Protein AF-A0AAD9URY8-F1 (afdb_monomer_lite)

Organism: Acropora cervicornis (NCBI:txid6130)

Sequence (249 aa):
MASNGTRERLLRINGRIKWNEAANSDILECKRQAQLLVNSENPPCFDNGRLKGYMRIMKGLWEQKGYGYLNLSEQNLRDQAAKLEKTLGNAGQKISESVGTRDRGKNEEAVECFQYANAGDQDLHMEESIPVPDEQPNTLSSEARELLETSAQIYTQISPCEGDFRNRTIDTRTKGKPINGDLENINKVIMELMKQCRVSSTDNPFSYLWIANCVLYAVVTAFLLHKGWKKNKGQIIRQFTREKDQSGK

Secondary structure (DSSP, 8-state):
-------PPPPEETTEE---HHHHHHHHHHHHHHHHHHTSSSPPBPTTSPBPPHHHHHHHHHIIIIIGGG---HHHHHHHHHHHHHHHHTTHHHHTTS-------------------------------PPPP-----PPPHHHHHHHHHHHHHHHHHSSSTT--TT--S----SSPPPHHHHHHHHHHHHHHHHHTT--TTT-HHHHHHHHHHHHHHHHHHHHHHTTSS--HHHHHHHHHHTTSSS--

pLDDT: mean 74.59, std 23.15, range [28.05, 97.25]

Structure (mmCIF, N/CA/C/O backbone):
data_AF-A0AAD9URY8-F1
#
_entry.id   AF-A0AAD9URY8-F1
#
loop_
_atom_site.group_PDB
_atom_site.id
_atom_site.type_symbol
_atom_site.label_atom_id
_atom_site.label_alt_id
_atom_site.label_comp_id
_atom_site.label_asym_id
_atom_site.label_entity_id
_atom_site.label_seq_id
_atom_site.pdbx_PDB_ins_code
_atom_site.Cartn_x
_atom_site.Cartn_y
_atom_site.Cartn_z
_atom_site.occupancy
_atom_site.B_iso_or_equiv
_atom_site.auth_seq_id
_atom_site.auth_comp_id
_atom_site.auth_asym_id
_atom_site.auth_atom_id
_atom_site.pdbx_PDB_model_num
ATOM 1 N N . MET A 1 1 ? -39.366 22.131 -23.100 1.00 34.44 1 MET A N 1
ATOM 2 C CA . MET A 1 1 ? -39.087 20.737 -23.506 1.00 34.44 1 MET A CA 1
ATOM 3 C C . MET A 1 1 ? -37.583 20.607 -23.680 1.00 34.44 1 MET A C 1
ATOM 5 O O . MET A 1 1 ? -37.052 21.127 -24.650 1.00 34.44 1 MET A O 1
ATOM 9 N N . ALA A 1 2 ? -36.888 20.061 -22.681 1.00 33.25 2 ALA A N 1
ATOM 10 C CA . ALA A 1 2 ? -35.436 19.913 -22.725 1.00 33.25 2 ALA A CA 1
ATOM 11 C C . ALA A 1 2 ? -35.082 18.614 -23.458 1.00 33.25 2 ALA A C 1
ATOM 13 O O . ALA A 1 2 ? -35.617 17.553 -23.145 1.00 33.25 2 ALA A O 1
ATOM 14 N N . SER A 1 3 ? -34.219 18.744 -24.461 1.00 34.56 3 SER A N 1
ATOM 15 C CA . SER A 1 3 ? -33.675 17.662 -25.274 1.00 34.56 3 SER A CA 1
ATOM 16 C C . SER A 1 3 ? -32.977 16.627 -24.385 1.00 34.56 3 SER A C 1
ATOM 18 O O . SER A 1 3 ? -31.898 16.885 -23.852 1.00 34.56 3 SER A O 1
ATOM 20 N N . ASN A 1 4 ? -33.592 15.454 -24.212 1.00 38.69 4 ASN A N 1
ATOM 21 C CA . ASN A 1 4 ? -32.915 14.278 -23.673 1.00 38.69 4 ASN A CA 1
ATOM 22 C C . ASN A 1 4 ? -31.992 13.740 -24.766 1.00 38.69 4 ASN A C 1
ATOM 24 O O . ASN A 1 4 ? -32.337 12.806 -25.488 1.00 38.69 4 ASN A O 1
ATOM 28 N N . GLY A 1 5 ? -30.828 14.378 -24.903 1.00 41.91 5 GLY A N 1
ATOM 29 C CA . GLY A 1 5 ? -29.729 13.851 -25.694 1.00 41.91 5 GLY A CA 1
ATOM 30 C C . GLY A 1 5 ? -29.436 12.434 -25.221 1.00 41.91 5 GLY A C 1
ATOM 31 O O . GLY A 1 5 ? -29.178 12.210 -24.037 1.00 41.91 5 GLY A O 1
ATOM 32 N N . THR A 1 6 ? -29.551 11.479 -26.137 1.00 48.06 6 THR A N 1
ATOM 33 C CA . THR A 1 6 ? -29.273 10.062 -25.932 1.00 48.06 6 THR A CA 1
ATOM 34 C C . THR A 1 6 ? -27.888 9.915 -25.308 1.00 48.06 6 THR A C 1
ATOM 36 O O . THR A 1 6 ? -26.878 9.985 -26.001 1.00 48.06 6 THR A O 1
ATOM 39 N N . ARG A 1 7 ? -27.819 9.771 -23.979 1.00 59.09 7 ARG A N 1
ATOM 40 C CA . ARG A 1 7 ? -26.554 9.515 -23.287 1.00 59.09 7 ARG A CA 1
ATOM 41 C C . ARG A 1 7 ? -26.058 8.163 -23.768 1.00 59.09 7 ARG A C 1
ATOM 43 O O . ARG A 1 7 ? -26.685 7.141 -23.489 1.00 59.09 7 ARG A O 1
ATOM 50 N N . GLU A 1 8 ? -24.970 8.170 -24.530 1.00 65.75 8 GLU A N 1
ATOM 51 C CA . GLU A 1 8 ? -24.371 6.945 -25.039 1.00 65.75 8 GLU A CA 1
ATOM 52 C C . GLU A 1 8 ? -24.090 5.990 -23.882 1.00 65.75 8 GLU A C 1
ATOM 54 O O . GLU A 1 8 ? -23.438 6.335 -22.889 1.00 65.75 8 GLU A O 1
ATOM 59 N N . ARG A 1 9 ? -24.620 4.773 -24.005 1.00 78.12 9 ARG A N 1
ATOM 60 C CA . ARG A 1 9 ? -24.429 3.735 -23.004 1.00 78.12 9 ARG A CA 1
ATOM 61 C C . ARG A 1 9 ? -22.944 3.385 -22.945 1.00 78.12 9 ARG A C 1
ATOM 63 O O . ARG A 1 9 ? -22.346 3.014 -23.951 1.00 78.12 9 ARG A O 1
ATOM 70 N N . LEU A 1 10 ? -22.358 3.460 -21.754 1.00 84.12 10 LEU A N 1
ATOM 71 C CA . LEU A 1 10 ? -20.986 3.038 -21.527 1.00 84.12 10 LEU A CA 1
ATOM 72 C C . LEU A 1 10 ? -20.845 1.546 -21.823 1.00 84.12 10 LEU A C 1
ATOM 74 O O . LEU A 1 10 ? -21.610 0.711 -21.329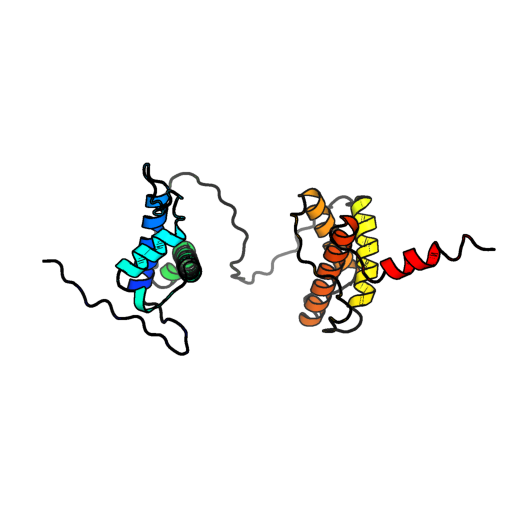 1.00 84.12 10 LEU A O 1
ATOM 78 N N . LEU A 1 11 ? -19.829 1.218 -22.613 1.00 81.06 11 LEU A N 1
ATOM 79 C CA . LEU A 1 11 ? -19.520 -0.149 -23.002 1.00 81.06 11 LEU A CA 1
ATOM 80 C C . LEU A 1 11 ? -18.479 -0.754 -22.059 1.00 81.06 11 LEU A C 1
ATOM 82 O O . LEU A 1 11 ? -17.537 -0.087 -21.616 1.00 81.06 11 LEU A O 1
ATOM 86 N N . ARG A 1 12 ? -18.634 -2.052 -21.785 1.00 81.94 12 ARG A N 1
ATOM 87 C CA . ARG A 1 12 ? -17.590 -2.874 -21.168 1.00 81.94 12 ARG A CA 1
ATOM 88 C C . ARG A 1 12 ? -16.812 -3.586 -22.270 1.00 81.94 12 ARG A C 1
ATOM 90 O O . ARG A 1 12 ? -17.388 -4.381 -23.001 1.00 81.94 12 ARG A O 1
ATOM 97 N N . ILE A 1 13 ? -15.513 -3.321 -22.366 1.00 79.56 13 ILE A N 1
ATOM 98 C CA . ILE A 1 13 ? -14.593 -3.981 -23.300 1.00 79.56 13 ILE A CA 1
ATOM 99 C C . ILE A 1 13 ? -13.588 -4.766 -22.460 1.00 79.56 13 ILE A C 1
ATOM 101 O O . ILE A 1 13 ? -12.929 -4.193 -21.591 1.00 79.56 13 ILE A O 1
ATOM 105 N N . ASN A 1 14 ? -13.496 -6.082 -22.674 1.00 79.62 14 ASN A N 1
ATOM 106 C CA . ASN A 1 14 ? -12.620 -6.981 -21.907 1.00 79.62 14 ASN A CA 1
ATOM 107 C C . ASN A 1 14 ? -12.780 -6.817 -20.379 1.00 79.62 14 ASN A C 1
ATOM 109 O O . ASN A 1 14 ? -11.807 -6.729 -19.633 1.00 79.62 14 ASN A O 1
ATOM 113 N N . GLY A 1 15 ? -14.027 -6.680 -19.913 1.00 79.25 15 GLY A N 1
ATOM 114 C CA . GLY A 1 15 ? -14.360 -6.486 -18.497 1.00 79.25 15 GLY A CA 1
ATOM 115 C C . GLY A 1 15 ? -14.132 -5.069 -17.947 1.00 79.25 15 GLY A C 1
ATOM 116 O O . GLY A 1 15 ? -14.619 -4.765 -16.856 1.00 79.25 15 GLY A O 1
ATOM 117 N N . ARG A 1 16 ? -13.475 -4.172 -18.695 1.00 83.12 16 ARG A N 1
ATOM 118 C CA . ARG A 1 16 ? -13.206 -2.781 -18.293 1.00 83.12 16 ARG A CA 1
ATOM 119 C C . ARG A 1 16 ? -14.234 -1.819 -18.879 1.00 83.12 16 ARG A C 1
ATOM 121 O O . ARG A 1 16 ? -14.643 -1.962 -20.026 1.00 83.12 16 ARG A O 1
ATOM 128 N N . ILE A 1 17 ? -14.641 -0.822 -18.098 1.00 87.25 17 ILE A N 1
ATOM 129 C CA . ILE A 1 17 ? -15.548 0.235 -18.565 1.00 87.25 17 ILE A CA 1
ATOM 130 C C . ILE A 1 17 ? -14.748 1.232 -19.401 1.00 87.25 17 ILE A C 1
ATOM 132 O O . ILE A 1 17 ? -13.752 1.783 -18.927 1.00 87.25 17 ILE A O 1
ATOM 136 N N . LYS A 1 18 ? -15.198 1.479 -20.632 1.00 87.94 18 LYS A N 1
ATOM 137 C CA . LYS A 1 18 ? -14.689 2.576 -21.454 1.00 87.94 18 LYS A CA 1
ATOM 138 C C . LYS A 1 18 ? -15.401 3.860 -21.038 1.00 87.94 18 LYS A C 1
ATOM 140 O O . LYS A 1 18 ? -16.512 4.117 -21.485 1.00 87.94 18 LYS A O 1
ATOM 145 N N . TRP A 1 19 ? -14.774 4.628 -20.154 1.00 88.19 19 TRP A N 1
ATOM 146 C CA . TRP A 1 19 ? -15.299 5.909 -19.683 1.00 88.19 19 TRP A CA 1
ATOM 147 C C . TRP A 1 19 ? -15.300 6.952 -20.806 1.00 88.19 19 TRP A C 1
ATOM 149 O O . TRP A 1 19 ? -14.282 7.126 -21.474 1.00 88.19 19 TRP A O 1
ATOM 159 N N . ASN A 1 20 ? -16.421 7.647 -20.992 1.00 87.75 20 ASN A N 1
ATOM 160 C CA . ASN A 1 20 ? -16.533 8.794 -21.895 1.00 87.75 20 ASN A CA 1
ATOM 161 C C . ASN A 1 20 ? -16.590 10.109 -21.099 1.00 87.75 20 ASN A C 1
ATOM 163 O O . ASN A 1 20 ? -16.719 10.109 -19.872 1.00 87.75 20 ASN A O 1
ATOM 167 N N . GLU A 1 21 ? -16.471 11.238 -21.793 1.00 85.31 21 GLU A N 1
ATOM 168 C CA . GLU A 1 21 ? -16.430 12.561 -21.159 1.00 85.31 21 GLU A CA 1
ATOM 169 C C . GLU A 1 21 ? -17.719 12.895 -20.402 1.00 85.31 21 GLU A C 1
ATOM 171 O O . GLU A 1 21 ? -17.652 13.398 -19.283 1.00 85.31 21 GLU A O 1
ATOM 176 N N . ALA A 1 22 ? -18.881 12.533 -20.954 1.00 87.12 22 ALA A N 1
ATOM 177 C CA . ALA A 1 22 ? -20.175 12.749 -20.309 1.00 87.12 22 ALA A CA 1
ATOM 178 C C . ALA A 1 22 ? -20.281 12.005 -18.966 1.00 87.12 22 ALA A C 1
ATOM 180 O O . ALA A 1 22 ? -20.634 12.599 -17.950 1.00 87.12 22 ALA A O 1
ATOM 181 N N . ALA A 1 23 ? -19.894 10.729 -18.932 1.00 89.44 23 ALA A N 1
ATOM 182 C CA . ALA A 1 23 ? -19.860 9.926 -17.715 1.00 89.44 23 ALA A CA 1
ATOM 183 C C . ALA A 1 23 ? -18.819 10.429 -16.705 1.00 89.44 23 ALA A C 1
ATOM 185 O O . ALA A 1 23 ? -19.068 10.405 -15.500 1.00 89.44 23 ALA A O 1
ATOM 186 N N . ASN A 1 24 ? -17.664 10.902 -17.183 1.00 91.50 24 ASN A N 1
ATOM 187 C CA . ASN A 1 24 ? -16.631 11.504 -16.339 1.00 91.50 24 ASN A CA 1
ATOM 188 C C . ASN A 1 24 ? -17.083 12.846 -15.731 1.00 91.50 24 ASN A C 1
ATOM 190 O O . ASN A 1 24 ? -16.761 13.147 -14.587 1.00 91.50 24 ASN A O 1
ATOM 194 N N . SER A 1 25 ? -17.854 13.649 -16.461 1.00 90.75 25 SER A N 1
ATOM 195 C CA . SER A 1 25 ? -18.467 14.864 -15.918 1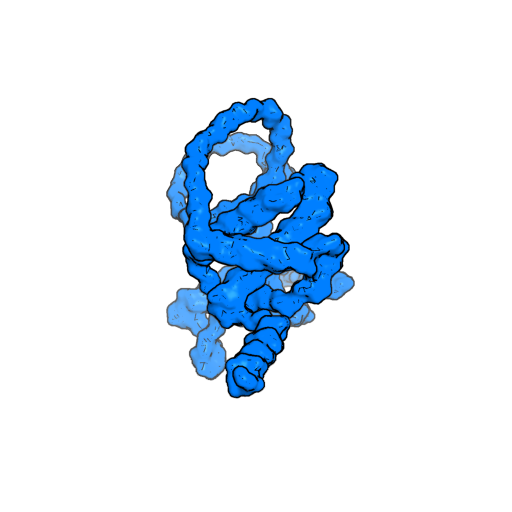.00 90.75 25 SER A CA 1
ATOM 196 C C . SER A 1 25 ? -19.558 14.519 -14.899 1.00 90.75 25 SER A C 1
ATOM 198 O O . SER A 1 25 ? -19.567 15.040 -13.783 1.00 90.75 25 SER A O 1
ATOM 200 N N . ASP A 1 26 ? -20.426 13.562 -15.235 1.00 92.56 26 ASP A N 1
ATOM 201 C CA . ASP A 1 26 ? -21.513 13.122 -14.364 1.00 92.56 26 ASP A CA 1
ATOM 202 C C . ASP A 1 26 ? -21.007 12.558 -13.028 1.00 92.56 26 ASP A C 1
ATOM 204 O O . ASP A 1 26 ? -21.608 12.839 -11.992 1.00 92.56 26 ASP A O 1
ATOM 208 N N . ILE A 1 27 ? -19.910 11.790 -13.022 1.00 93.56 27 ILE A N 1
ATOM 209 C CA . ILE A 1 27 ? -19.363 11.215 -11.785 1.00 93.56 27 ILE A CA 1
ATOM 210 C C . ILE A 1 27 ? -18.769 12.290 -10.862 1.00 93.56 27 ILE A C 1
ATOM 212 O O . ILE A 1 27 ? -18.936 12.203 -9.644 1.00 93.56 27 ILE A O 1
ATOM 216 N N . LEU A 1 28 ? -18.130 13.324 -11.421 1.00 93.06 28 LEU A N 1
ATOM 217 C CA . LEU A 1 28 ? -17.631 14.468 -10.654 1.00 93.06 28 LEU A CA 1
ATOM 218 C C . LEU A 1 28 ? -18.789 15.262 -10.041 1.00 93.06 28 LEU A C 1
ATOM 220 O O . LEU A 1 28 ? -18.761 15.580 -8.851 1.00 93.06 28 LEU A O 1
ATOM 224 N N . GLU A 1 29 ? -19.849 15.497 -10.815 1.00 92.50 29 GLU A N 1
ATOM 225 C CA . GLU A 1 29 ? -21.047 16.176 -10.322 1.00 92.50 29 GLU A CA 1
ATOM 226 C C . GLU A 1 29 ? -21.745 15.369 -9.217 1.00 92.50 29 GLU A C 1
ATOM 228 O O . GLU A 1 29 ? -22.110 15.926 -8.181 1.00 92.50 29 GLU A O 1
ATOM 233 N N . CYS A 1 30 ? -21.858 14.044 -9.370 1.00 93.06 30 CYS A N 1
ATOM 234 C CA . CYS A 1 30 ? -22.383 13.169 -8.318 1.00 93.06 30 CYS A CA 1
ATOM 235 C C . CYS A 1 30 ? -21.571 13.270 -7.024 1.00 93.06 30 CYS A C 1
ATOM 237 O O . CYS A 1 30 ? -22.153 13.268 -5.939 1.00 93.06 30 CYS A O 1
ATOM 239 N N . LYS A 1 31 ? -20.238 13.355 -7.113 1.00 93.12 31 LYS A N 1
ATOM 240 C CA . LYS A 1 31 ? -19.379 13.496 -5.933 1.00 93.12 31 LYS A CA 1
ATOM 241 C C . LYS A 1 31 ? -19.599 14.840 -5.241 1.00 93.12 31 LYS A C 1
ATOM 243 O O . LYS A 1 31 ? -19.800 14.861 -4.027 1.00 93.12 31 LYS A O 1
ATOM 248 N N . ARG A 1 32 ? -19.614 15.933 -6.008 1.00 92.19 32 ARG A N 1
ATOM 249 C CA . ARG A 1 32 ? -19.850 17.292 -5.501 1.00 92.19 32 ARG A CA 1
ATOM 250 C C . ARG A 1 32 ? -21.203 17.394 -4.796 1.00 92.19 32 ARG A C 1
ATOM 252 O O . ARG A 1 32 ? -21.274 17.836 -3.653 1.00 92.19 32 ARG A O 1
ATOM 259 N N . GLN A 1 33 ? -22.268 16.923 -5.444 1.00 90.12 33 GLN A N 1
ATOM 260 C CA . GLN A 1 33 ? -23.614 16.902 -4.866 1.00 90.12 33 GLN A CA 1
ATOM 261 C C . GLN A 1 33 ? -23.685 16.035 -3.606 1.00 90.12 33 GLN A C 1
ATOM 263 O O . GLN A 1 33 ? -24.273 16.447 -2.610 1.00 90.12 33 GLN A O 1
ATOM 268 N N . ALA A 1 34 ? -23.053 14.859 -3.606 1.00 92.06 34 ALA A N 1
ATOM 269 C CA . ALA A 1 34 ? -23.036 13.995 -2.433 1.00 92.06 34 ALA A CA 1
ATOM 270 C C . ALA A 1 34 ? -22.327 14.636 -1.233 1.00 92.06 34 ALA A C 1
ATOM 272 O O . ALA A 1 34 ? -22.803 14.506 -0.109 1.00 92.06 34 ALA A O 1
ATOM 273 N N . GLN A 1 35 ? -21.214 15.337 -1.457 1.00 89.94 35 GLN A N 1
ATOM 274 C CA . GLN A 1 35 ? -20.509 16.068 -0.401 1.00 89.94 35 GLN A CA 1
ATOM 275 C C . GLN A 1 35 ? -21.350 17.226 0.148 1.00 89.94 35 GLN A C 1
ATOM 277 O O . GLN A 1 35 ? -21.438 17.382 1.362 1.00 89.94 35 GLN A O 1
ATOM 282 N N . LEU A 1 36 ? -22.026 17.982 -0.723 1.00 89.12 36 LEU A N 1
ATOM 283 C CA . LEU A 1 36 ? -22.950 19.037 -0.297 1.00 89.12 36 LEU A CA 1
ATOM 284 C C . LEU A 1 36 ? -24.107 18.488 0.543 1.00 89.12 36 LEU A C 1
ATOM 286 O O . LEU A 1 36 ? -24.439 19.065 1.571 1.00 89.12 36 LEU A O 1
ATOM 290 N N . LEU A 1 37 ? -24.687 17.355 0.143 1.00 87.31 37 LEU A N 1
ATOM 291 C CA . LEU A 1 37 ? -25.786 16.727 0.878 1.00 87.31 37 LEU A CA 1
ATOM 292 C C . LEU A 1 37 ? -25.352 16.229 2.261 1.00 87.31 37 LEU A C 1
ATOM 294 O O . LEU A 1 37 ? -26.094 16.398 3.223 1.00 87.31 37 LEU A O 1
ATOM 298 N N . VAL A 1 38 ? -24.153 15.654 2.383 1.00 87.38 38 VAL A N 1
ATOM 299 C CA . VAL A 1 38 ? -23.612 15.228 3.688 1.00 87.38 38 VAL A CA 1
ATOM 300 C C . VAL A 1 38 ? -23.355 16.412 4.618 1.00 87.38 38 VAL A C 1
ATOM 302 O O . VAL A 1 38 ? -23.560 16.279 5.819 1.00 87.38 38 VAL A O 1
ATOM 305 N N . ASN A 1 39 ? -22.939 17.554 4.071 1.00 85.06 39 ASN A N 1
ATOM 306 C CA . ASN A 1 39 ? -22.625 18.761 4.838 1.00 85.06 39 ASN A CA 1
ATOM 307 C C . ASN A 1 39 ? -23.834 19.695 5.038 1.00 85.06 39 ASN A C 1
ATOM 309 O O . ASN A 1 39 ? -23.672 20.792 5.564 1.00 85.06 39 ASN A O 1
ATOM 313 N N . SER A 1 40 ? -25.025 19.301 4.580 1.00 85.25 40 SER A N 1
ATOM 314 C CA . SER A 1 40 ? -26.242 20.104 4.725 1.00 85.25 40 SER A CA 1
ATOM 315 C C . SER A 1 40 ? -26.813 20.028 6.144 1.00 85.25 40 SER A C 1
ATOM 317 O O . SER A 1 40 ? -26.519 19.096 6.888 1.00 85.25 40 SER A O 1
ATOM 319 N N . GLU A 1 41 ? -27.674 20.982 6.508 1.00 77.19 41 GLU A N 1
ATOM 320 C CA . GLU A 1 41 ? -28.355 21.000 7.815 1.00 77.19 41 GLU A CA 1
ATOM 321 C C . GLU A 1 41 ? -29.211 19.746 8.064 1.00 77.19 41 GLU A C 1
ATOM 323 O O . GLU A 1 41 ? -29.408 19.353 9.210 1.00 77.19 41 GLU A O 1
ATOM 328 N N . ASN A 1 42 ? -29.669 19.081 6.994 1.00 80.81 42 ASN A N 1
ATOM 329 C CA . ASN A 1 42 ? -30.455 17.848 7.054 1.00 80.81 42 ASN A CA 1
ATOM 330 C C . ASN A 1 42 ? -29.811 16.743 6.196 1.00 80.81 42 ASN A C 1
ATOM 332 O O . ASN A 1 42 ? -30.280 16.470 5.084 1.00 80.81 42 ASN A O 1
ATOM 336 N N . PRO A 1 43 ? -28.738 16.090 6.679 1.00 82.81 43 PRO A N 1
ATOM 337 C CA . PRO A 1 43 ? -28.039 15.091 5.890 1.00 82.81 43 PRO A CA 1
ATOM 338 C C . PRO A 1 43 ? -28.914 13.861 5.612 1.00 82.81 43 PRO A C 1
ATOM 340 O O . PRO A 1 43 ? -29.683 13.432 6.478 1.00 82.81 43 PRO A O 1
ATOM 343 N N . PRO A 1 44 ? -28.767 13.215 4.441 1.00 84.75 44 PRO A N 1
ATOM 344 C CA . PRO A 1 44 ? -29.528 12.014 4.137 1.00 84.75 44 PRO A CA 1
ATOM 345 C C . PRO A 1 44 ? -29.252 10.890 5.142 1.00 84.75 44 PRO A C 1
ATOM 347 O O . PRO A 1 44 ? -28.114 10.447 5.295 1.00 84.75 44 PRO A O 1
ATOM 350 N N . CYS A 1 45 ? -30.306 10.361 5.758 1.00 86.00 45 CYS A N 1
ATOM 351 C CA . CYS A 1 45 ? -30.242 9.186 6.624 1.00 86.00 45 CYS A CA 1
ATOM 352 C C . CYS A 1 45 ? -30.753 7.926 5.911 1.00 86.00 45 CYS A C 1
ATOM 354 O O . CYS A 1 45 ? -31.439 7.968 4.884 1.00 86.00 45 CYS A O 1
ATOM 356 N N . PHE A 1 46 ? -30.353 6.773 6.429 1.00 79.62 46 PHE A N 1
ATOM 357 C CA . PHE A 1 46 ? -31.019 5.495 6.213 1.00 79.62 46 PHE A CA 1
ATOM 358 C C . PHE A 1 46 ? -32.353 5.459 6.958 1.00 79.62 46 PHE A C 1
ATOM 360 O O . PHE A 1 46 ? -32.572 6.241 7.880 1.00 79.62 46 PHE A O 1
ATOM 367 N N . ASP A 1 47 ? -33.199 4.492 6.614 1.00 77.31 47 ASP A N 1
ATOM 368 C CA . ASP A 1 47 ? -34.519 4.308 7.236 1.00 77.31 47 ASP A CA 1
ATOM 369 C C . ASP A 1 47 ? -34.422 4.020 8.746 1.00 77.31 47 ASP A C 1
ATOM 371 O O . ASP A 1 47 ? -35.354 4.267 9.500 1.00 77.31 47 ASP A O 1
ATOM 375 N N . ASN A 1 48 ? -33.258 3.552 9.208 1.00 79.56 48 ASN A N 1
ATOM 376 C CA . ASN A 1 48 ? -32.937 3.350 10.621 1.00 79.56 48 ASN A CA 1
ATOM 377 C C . ASN A 1 48 ? -32.370 4.603 11.324 1.00 79.56 48 ASN A C 1
ATOM 379 O O . ASN A 1 48 ? -31.812 4.489 12.412 1.00 79.56 48 ASN A O 1
ATOM 383 N N . GLY A 1 49 ? -32.426 5.777 10.687 1.00 77.94 49 GLY A N 1
ATOM 384 C CA . GLY A 1 49 ? -31.929 7.045 11.229 1.00 77.94 49 GLY A CA 1
ATOM 385 C C . GLY A 1 49 ? -30.409 7.241 11.160 1.00 77.94 49 GLY A C 1
ATOM 386 O O . GLY A 1 49 ? -29.921 8.319 11.487 1.00 77.94 49 GLY A O 1
ATOM 387 N N . ARG A 1 50 ? -29.628 6.247 10.709 1.00 86.00 50 ARG A N 1
ATOM 388 C CA . ARG A 1 50 ? -28.168 6.386 10.562 1.00 86.00 50 ARG A CA 1
ATOM 389 C C . ARG A 1 50 ? -27.819 7.283 9.370 1.00 86.00 50 ARG A C 1
ATOM 391 O O . ARG A 1 50 ? -28.318 7.058 8.272 1.00 86.00 50 ARG A O 1
ATOM 398 N N . LEU A 1 51 ? -26.885 8.217 9.547 1.00 85.50 51 LEU A N 1
ATOM 399 C CA . LEU A 1 51 ? -26.390 9.086 8.470 1.00 85.50 51 LEU A CA 1
ATOM 400 C C . LEU A 1 51 ? -25.780 8.279 7.309 1.00 85.50 51 LEU A C 1
ATOM 402 O O . LEU A 1 51 ? -24.997 7.342 7.516 1.00 85.50 51 LEU A O 1
ATOM 406 N N . LYS A 1 52 ? -26.114 8.659 6.072 1.00 88.25 52 LYS A N 1
ATOM 407 C CA . LYS A 1 52 ? -25.504 8.118 4.854 1.00 88.25 52 LYS A CA 1
ATOM 408 C C . LYS A 1 52 ? -24.181 8.832 4.599 1.00 88.25 52 LYS A C 1
ATOM 410 O O . LYS A 1 52 ? -24.120 10.052 4.524 1.00 88.25 52 LYS A O 1
ATOM 415 N N . GLY A 1 53 ? -23.115 8.059 4.406 1.00 88.81 53 GLY A N 1
ATOM 416 C CA . GLY A 1 53 ? -21.848 8.610 3.930 1.00 88.81 53 GLY A CA 1
ATOM 417 C C . GLY A 1 53 ? -21.949 9.090 2.479 1.00 88.81 53 GLY A C 1
ATOM 418 O O . GLY A 1 53 ? -22.759 8.575 1.701 1.00 88.81 53 GLY A O 1
ATOM 419 N N . TYR A 1 54 ? -21.072 10.020 2.088 1.00 91.62 54 TYR A N 1
ATOM 420 C CA . TYR A 1 54 ? -21.095 10.616 0.746 1.00 91.62 54 TYR A CA 1
ATOM 421 C C . TYR A 1 54 ? -20.983 9.562 -0.367 1.00 91.62 54 TYR A C 1
ATOM 423 O O . TYR A 1 54 ? -21.623 9.705 -1.398 1.00 91.62 54 TYR A O 1
ATOM 431 N N . MET A 1 55 ? -20.236 8.469 -0.160 1.00 92.19 55 MET A N 1
ATOM 432 C CA . MET A 1 55 ? -20.080 7.402 -1.162 1.00 92.19 55 MET A CA 1
ATOM 433 C C . MET A 1 55 ? -21.410 6.708 -1.494 1.00 92.19 55 MET A C 1
ATOM 435 O O . MET A 1 55 ? -21.697 6.432 -2.658 1.00 92.19 55 MET A O 1
ATOM 439 N N . ARG A 1 56 ? -22.258 6.492 -0.481 1.00 92.50 56 ARG A N 1
ATOM 440 C CA . ARG A 1 56 ? -23.587 5.888 -0.643 1.00 92.50 56 ARG A CA 1
ATOM 441 C C . ARG A 1 56 ? -24.530 6.833 -1.389 1.00 92.50 56 ARG A C 1
ATOM 443 O O . ARG A 1 56 ? -25.274 6.399 -2.263 1.00 92.50 56 ARG A O 1
ATOM 450 N N . ILE A 1 57 ? -24.475 8.126 -1.066 1.00 90.75 57 ILE A N 1
ATOM 451 C CA . ILE A 1 57 ? -25.267 9.167 -1.739 1.00 90.75 57 ILE A CA 1
ATOM 452 C C . ILE A 1 57 ? -24.807 9.326 -3.195 1.00 90.75 57 ILE A C 1
ATOM 454 O O . ILE A 1 57 ? -25.628 9.310 -4.106 1.00 90.75 57 ILE A O 1
ATOM 458 N N . MET A 1 58 ? -23.494 9.381 -3.425 1.00 94.25 58 MET A N 1
ATOM 459 C CA . MET A 1 58 ? -22.873 9.470 -4.746 1.00 94.25 58 MET A CA 1
ATOM 460 C C . MET A 1 58 ? -23.276 8.296 -5.642 1.00 94.25 58 MET A C 1
ATOM 462 O O . MET A 1 58 ? -23.605 8.508 -6.807 1.00 94.25 58 MET A O 1
ATOM 466 N N . LYS A 1 59 ? -23.308 7.069 -5.103 1.00 93.88 59 LYS A N 1
ATOM 467 C CA . LYS A 1 59 ? -23.803 5.893 -5.828 1.00 93.88 59 LYS A CA 1
ATOM 468 C C . LYS A 1 59 ? -25.282 6.024 -6.203 1.00 93.88 59 LYS A C 1
ATOM 470 O O . LYS A 1 59 ? -25.631 5.751 -7.345 1.00 93.88 59 LYS A O 1
ATOM 475 N N . GLY A 1 60 ? -26.130 6.490 -5.286 1.00 92.19 60 GLY A N 1
ATOM 476 C CA . GLY A 1 60 ? -27.545 6.734 -5.583 1.00 92.19 60 GLY A CA 1
ATOM 477 C C . GLY A 1 60 ? -27.741 7.756 -6.709 1.00 92.19 60 GLY A C 1
ATOM 478 O O . GLY A 1 60 ? -28.491 7.501 -7.645 1.00 92.19 60 GLY A O 1
ATOM 479 N N . LEU A 1 61 ? -27.007 8.873 -6.673 1.00 94.00 61 LEU A N 1
ATOM 480 C CA . LEU A 1 61 ? -27.037 9.893 -7.731 1.00 94.00 61 LEU A CA 1
ATOM 481 C C . LEU A 1 61 ? -26.534 9.344 -9.078 1.00 94.00 61 LEU A C 1
ATOM 483 O O . LEU A 1 61 ? -27.086 9.662 -10.131 1.00 94.00 61 LEU A O 1
ATOM 487 N N . TRP A 1 62 ? -25.506 8.493 -9.050 1.00 94.25 62 TRP A N 1
ATOM 488 C CA . TRP A 1 62 ? -24.970 7.823 -10.234 1.00 94.25 62 TRP A CA 1
ATOM 489 C C . TRP A 1 62 ? -25.994 6.880 -10.883 1.00 94.25 62 TRP A C 1
ATOM 491 O O . TRP A 1 62 ? -26.181 6.890 -12.102 1.00 94.25 62 TRP A O 1
ATOM 501 N N . GLU A 1 63 ? -26.700 6.095 -10.070 1.00 93.38 63 GLU A N 1
ATOM 502 C CA . GLU A 1 63 ? -27.766 5.199 -10.524 1.00 93.38 63 GLU A CA 1
ATOM 503 C C . GLU A 1 63 ? -28.967 5.983 -11.073 1.00 93.38 63 GLU A C 1
ATOM 505 O O . GLU A 1 63 ? -29.458 5.654 -12.154 1.00 93.38 63 GLU A O 1
ATOM 510 N N . GLN A 1 64 ? -29.369 7.070 -10.403 1.00 92.62 64 GLN A N 1
ATOM 511 C CA . GLN A 1 64 ? -30.438 7.975 -10.851 1.00 92.62 64 GLN A CA 1
ATOM 512 C C . GLN A 1 64 ? -30.135 8.635 -12.201 1.00 92.62 64 GLN A C 1
ATOM 514 O O . GLN A 1 64 ? -31.042 8.862 -12.997 1.00 92.62 64 GLN A O 1
ATOM 519 N N . LYS A 1 65 ? -28.857 8.893 -12.504 1.00 88.94 65 LYS A N 1
ATOM 520 C CA . LYS A 1 65 ? -28.412 9.402 -13.813 1.00 88.94 65 LYS A CA 1
ATOM 521 C C . LYS A 1 65 ? -28.467 8.365 -14.944 1.00 88.94 65 LYS A C 1
ATOM 523 O O . LYS A 1 65 ? -28.127 8.704 -16.079 1.00 88.94 65 LYS A O 1
ATOM 528 N N . GLY A 1 66 ? -28.893 7.134 -14.651 1.00 89.25 66 GLY A N 1
ATOM 529 C CA . GLY A 1 66 ? -29.112 6.067 -15.628 1.00 89.25 66 GLY A CA 1
ATOM 530 C C . GLY A 1 66 ? -27.952 5.082 -15.767 1.00 89.25 66 GLY A C 1
ATOM 531 O O . GLY A 1 66 ? -28.005 4.196 -16.617 1.00 89.25 66 GLY A O 1
ATOM 532 N N . TYR A 1 67 ? -26.911 5.182 -14.936 1.00 90.88 67 TYR A N 1
ATOM 533 C CA . TYR A 1 67 ? -25.723 4.324 -15.027 1.00 90.88 67 TYR A CA 1
ATOM 534 C C . TYR A 1 67 ? -25.788 3.058 -14.156 1.00 90.88 67 TYR A C 1
ATOM 536 O O . TYR A 1 67 ? -24.799 2.329 -14.047 1.00 90.88 67 TYR A O 1
ATOM 544 N N . GLY A 1 68 ? -26.945 2.758 -13.553 1.00 88.00 68 GLY A N 1
ATOM 545 C CA . GLY A 1 68 ? -27.109 1.614 -12.646 1.00 88.00 68 GLY A CA 1
ATOM 546 C C . GLY A 1 68 ? -26.798 0.255 -13.279 1.00 88.00 68 GLY A C 1
ATOM 547 O O . GLY A 1 68 ? -26.255 -0.620 -12.612 1.00 88.00 68 GLY A O 1
ATOM 548 N N . TYR A 1 69 ? -26.996 0.103 -14.594 1.00 88.25 69 TYR A N 1
ATOM 549 C CA . TYR A 1 69 ? -26.659 -1.127 -15.328 1.00 88.25 69 TYR A CA 1
ATOM 550 C C . TYR A 1 69 ? -25.168 -1.500 -15.274 1.00 88.25 69 TYR A C 1
ATOM 552 O O . TYR A 1 69 ? -24.801 -2.622 -15.622 1.00 88.25 69 TYR A O 1
ATOM 560 N N . LEU A 1 70 ? -24.291 -0.570 -14.882 1.00 87.25 70 LEU A N 1
ATOM 561 C CA . LEU A 1 70 ? -22.867 -0.843 -14.734 1.00 87.25 70 LEU A CA 1
ATOM 562 C C . LEU A 1 70 ? -22.545 -1.611 -13.451 1.00 87.25 70 LEU A C 1
ATOM 564 O O . LEU A 1 70 ? -21.435 -2.131 -13.370 1.00 87.25 70 LEU A O 1
ATOM 568 N N . ASN A 1 71 ? -23.469 -1.711 -12.484 1.00 88.94 71 ASN A N 1
ATOM 569 C CA . ASN A 1 71 ? -23.282 -2.427 -11.214 1.00 88.94 71 ASN A CA 1
ATOM 570 C C . ASN A 1 71 ? -21.945 -2.087 -10.528 1.00 88.94 71 ASN A C 1
ATOM 572 O O . ASN A 1 71 ? -21.216 -2.964 -10.064 1.00 88.94 71 ASN A O 1
ATOM 576 N N . LEU A 1 72 ? -21.585 -0.801 -10.521 1.00 90.25 72 LEU A N 1
ATOM 577 C CA . LEU A 1 72 ? -20.353 -0.328 -9.899 1.00 90.25 72 LEU A CA 1
ATOM 578 C C . LEU A 1 72 ? -20.491 -0.274 -8.378 1.00 90.25 72 LEU A C 1
ATOM 580 O O . LEU A 1 72 ? -21.527 0.124 -7.838 1.00 90.25 72 LEU A O 1
ATOM 584 N N . SER A 1 73 ? -19.423 -0.658 -7.677 1.00 92.12 73 SER A N 1
ATOM 585 C CA . SER A 1 73 ? -19.357 -0.465 -6.230 1.00 92.12 73 SER A CA 1
ATOM 586 C C . SER A 1 73 ? -19.140 1.011 -5.887 1.00 92.12 73 SER A C 1
ATOM 588 O O . SER A 1 73 ? -18.598 1.782 -6.681 1.00 92.12 73 SER A O 1
ATOM 590 N N . GLU A 1 74 ? -19.514 1.391 -4.665 1.00 90.81 74 GLU A N 1
ATOM 591 C CA . GLU A 1 74 ? -19.254 2.725 -4.108 1.00 90.81 74 GLU A CA 1
ATOM 592 C C . GLU A 1 74 ? -17.767 3.099 -4.188 1.00 90.81 74 GLU A C 1
ATOM 594 O O . GLU A 1 74 ? -17.415 4.221 -4.555 1.00 90.81 74 GLU A O 1
ATOM 599 N N . GLN A 1 75 ? -16.890 2.126 -3.918 1.00 92.19 75 GLN A N 1
ATOM 600 C CA . GLN A 1 75 ? -15.445 2.310 -3.975 1.00 92.19 75 GLN A CA 1
ATOM 601 C C . GLN A 1 75 ? -14.964 2.581 -5.407 1.00 92.19 75 GLN A C 1
ATOM 603 O O . GLN A 1 75 ? -14.173 3.494 -5.614 1.00 92.19 75 GLN A O 1
ATOM 608 N N . ASN A 1 76 ? -15.491 1.868 -6.412 1.00 93.50 76 ASN A N 1
ATOM 609 C CA . ASN A 1 76 ? -15.102 2.107 -7.808 1.00 93.50 76 ASN A CA 1
ATOM 610 C C . ASN A 1 76 ? -15.453 3.525 -8.270 1.00 93.50 76 ASN A C 1
ATOM 612 O O . ASN A 1 76 ? -14.682 4.136 -9.007 1.00 93.50 76 ASN A O 1
ATOM 616 N N . LEU A 1 77 ? -16.605 4.042 -7.836 1.00 93.12 77 LEU A N 1
ATOM 617 C CA . LEU A 1 77 ? -17.031 5.397 -8.177 1.00 93.12 77 LEU A CA 1
ATOM 618 C C . LEU A 1 77 ? -16.134 6.449 -7.517 1.00 93.12 77 LEU A C 1
ATOM 620 O O . LEU A 1 77 ? -15.695 7.391 -8.177 1.00 93.12 77 LEU A O 1
ATOM 624 N N . ARG A 1 78 ? -15.805 6.259 -6.234 1.00 95.25 78 ARG A N 1
ATOM 625 C CA . ARG A 1 78 ? -14.861 7.122 -5.515 1.00 95.25 78 ARG A CA 1
ATOM 626 C C . ARG A 1 78 ? -13.489 7.139 -6.189 1.00 95.25 78 ARG A C 1
ATOM 628 O O . ARG A 1 78 ? -12.932 8.218 -6.375 1.00 95.25 78 ARG A O 1
ATOM 635 N N . ASP A 1 79 ? -12.960 5.970 -6.544 1.00 94.25 79 ASP A N 1
ATOM 636 C CA . ASP A 1 79 ? -11.630 5.843 -7.147 1.00 94.25 79 ASP A CA 1
ATOM 637 C C . ASP A 1 79 ? -11.578 6.501 -8.529 1.00 94.25 79 ASP A C 1
ATOM 639 O O . ASP A 1 79 ? -10.627 7.220 -8.835 1.00 94.25 79 ASP A O 1
ATOM 643 N N . GLN A 1 80 ? -12.621 6.321 -9.348 1.00 92.81 80 GLN A N 1
ATOM 644 C CA . GLN A 1 80 ? -12.718 6.982 -10.650 1.00 92.81 80 GLN A CA 1
ATOM 645 C C . GLN A 1 80 ? -12.818 8.506 -10.503 1.00 92.81 80 GLN A C 1
ATOM 647 O O . GLN A 1 80 ? -12.111 9.224 -11.205 1.00 92.81 80 GLN A O 1
ATOM 652 N N . ALA A 1 81 ? -13.633 9.017 -9.576 1.00 91.69 81 ALA A N 1
ATOM 653 C CA . ALA A 1 81 ? -13.709 10.457 -9.330 1.00 91.69 81 ALA A CA 1
ATOM 654 C C . ALA A 1 81 ? -12.375 11.025 -8.823 1.00 91.69 81 ALA A C 1
ATOM 656 O O . ALA A 1 81 ? -11.919 12.043 -9.330 1.00 91.69 81 ALA A O 1
ATOM 657 N N . ALA A 1 82 ? -11.701 10.337 -7.895 1.00 92.38 82 ALA A N 1
ATOM 658 C CA . ALA A 1 82 ? -10.381 10.743 -7.410 1.00 92.38 82 ALA A CA 1
ATOM 659 C C . ALA A 1 82 ? -9.327 10.743 -8.530 1.00 92.38 82 ALA A C 1
ATOM 661 O O . ALA A 1 82 ? -8.461 11.615 -8.575 1.00 92.38 82 ALA A O 1
ATOM 662 N N . LYS A 1 83 ? -9.398 9.781 -9.457 1.00 92.69 83 LYS A N 1
ATOM 663 C CA . LYS A 1 83 ? -8.548 9.762 -10.651 1.00 92.69 83 LYS 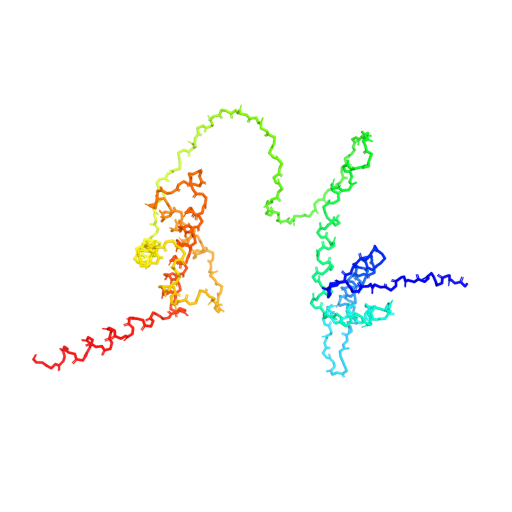A CA 1
ATOM 664 C C . LYS A 1 83 ? -8.810 10.981 -11.541 1.00 92.69 83 LYS A C 1
ATOM 666 O O . LYS A 1 83 ? -7.854 11.610 -11.981 1.00 92.69 83 LYS A O 1
ATOM 671 N N . LEU A 1 84 ? -10.075 11.320 -11.784 1.00 90.31 84 LEU A N 1
ATOM 672 C CA . LEU A 1 84 ? -10.457 12.466 -12.615 1.00 90.31 84 LEU A CA 1
ATOM 673 C C . LEU A 1 84 ? -10.068 13.805 -11.984 1.00 90.31 84 LEU A C 1
ATOM 675 O O . LEU A 1 84 ? -9.576 14.679 -12.687 1.00 90.31 84 LEU A O 1
ATOM 679 N N . GLU A 1 85 ? -10.224 13.954 -10.670 1.00 88.12 85 GLU A N 1
ATOM 680 C CA . GLU A 1 85 ? -9.792 15.150 -9.937 1.00 88.12 85 GLU A CA 1
ATOM 681 C C . GLU A 1 85 ? -8.282 15.364 -10.030 1.00 88.12 85 GLU A C 1
ATOM 683 O O . GLU A 1 85 ? -7.841 16.490 -10.231 1.00 88.12 85 GLU A O 1
ATOM 688 N N . LYS A 1 86 ? -7.485 14.288 -9.964 1.00 85.94 86 LYS A N 1
ATOM 689 C CA . LYS A 1 86 ? -6.039 14.375 -10.209 1.00 85.94 86 LYS A CA 1
ATOM 690 C C . LYS A 1 86 ? -5.740 14.865 -11.622 1.00 85.94 86 LYS A C 1
ATOM 692 O O . LYS A 1 86 ? -4.863 15.696 -11.794 1.00 85.94 86 LYS A O 1
ATOM 697 N N . THR A 1 87 ? -6.474 14.390 -12.627 1.00 77.12 87 THR A N 1
ATOM 698 C CA . THR A 1 87 ? -6.304 14.842 -14.017 1.00 77.12 87 THR A CA 1
ATOM 699 C C . THR A 1 87 ? -6.764 16.290 -14.227 1.00 77.12 87 THR A C 1
ATOM 701 O O . THR A 1 87 ? -6.145 17.003 -15.009 1.00 77.12 87 THR A O 1
ATOM 704 N N . LEU A 1 88 ? -7.803 16.748 -13.520 1.00 66.00 88 LEU A N 1
ATOM 705 C CA . LEU A 1 88 ? -8.301 18.128 -13.587 1.00 66.00 88 LEU A CA 1
ATOM 706 C C . LEU A 1 88 ? -7.392 19.114 -12.832 1.00 66.00 88 LEU A C 1
ATOM 708 O O . LEU A 1 88 ? -7.178 20.225 -13.302 1.00 66.00 88 LEU A O 1
ATOM 712 N N . GLY A 1 89 ? -6.807 18.694 -11.706 1.00 53.03 89 GLY A N 1
ATOM 713 C CA . GLY A 1 89 ? -5.759 19.442 -10.999 1.00 53.03 89 GLY A CA 1
ATOM 714 C C . GLY A 1 89 ? -4.430 19.486 -11.761 1.00 53.03 89 GLY A C 1
ATOM 715 O O . GLY A 1 89 ? -3.636 20.395 -11.553 1.00 53.03 89 GLY A O 1
ATOM 716 N N . ASN A 1 90 ? -4.217 18.557 -12.698 1.00 51.25 90 ASN A N 1
ATOM 717 C CA . ASN A 1 90 ? -3.063 18.523 -13.597 1.00 51.25 90 ASN A CA 1
ATOM 718 C C . ASN A 1 90 ? -3.318 19.268 -14.925 1.00 51.25 90 ASN A C 1
ATOM 720 O O . ASN A 1 90 ? -2.697 18.950 -15.940 1.00 51.25 90 ASN A O 1
ATOM 724 N N . ALA A 1 91 ? -4.231 20.253 -14.946 1.00 45.47 91 ALA A N 1
ATOM 725 C CA . ALA A 1 91 ? -4.605 21.029 -16.136 1.00 45.47 91 ALA A CA 1
ATOM 726 C C . ALA A 1 91 ? -3.438 21.760 -16.838 1.00 45.47 91 ALA A C 1
ATOM 728 O O . ALA A 1 91 ? -3.651 22.306 -17.913 1.00 45.47 91 ALA A O 1
ATOM 729 N N . GLY A 1 92 ? -2.201 21.709 -16.332 1.00 42.22 92 GLY A N 1
ATOM 730 C CA . GLY A 1 92 ? -1.008 22.067 -17.112 1.00 42.22 92 GLY A CA 1
ATOM 731 C C . GLY A 1 92 ? -0.793 21.177 -18.349 1.00 42.22 92 GLY A C 1
ATOM 732 O O . GLY A 1 92 ? -0.284 21.642 -19.366 1.00 42.22 92 GLY A O 1
ATOM 733 N N . GLN A 1 93 ? -1.261 19.924 -18.318 1.00 45.28 93 GLN A N 1
ATOM 734 C CA . GLN A 1 93 ? -1.042 18.957 -19.400 1.00 45.28 93 GLN A CA 1
ATOM 735 C C . GLN A 1 93 ? -1.987 19.158 -20.601 1.00 45.28 93 GLN A C 1
ATOM 737 O O . GLN A 1 93 ? -1.603 18.861 -21.725 1.00 45.28 93 GLN A O 1
ATOM 742 N N . LYS A 1 94 ? -3.196 19.709 -20.389 1.00 42.88 94 LYS A N 1
ATOM 743 C CA . LYS A 1 94 ? -4.126 20.081 -21.480 1.00 42.88 94 LYS A CA 1
ATOM 744 C C . LYS A 1 94 ? -3.864 21.478 -22.050 1.00 42.88 94 LYS A C 1
ATOM 746 O O . LYS A 1 94 ? -4.215 21.725 -23.195 1.00 42.88 94 LYS A O 1
ATOM 751 N N . ILE A 1 95 ? -3.240 22.372 -21.279 1.00 45.91 95 ILE A N 1
ATOM 752 C CA . ILE A 1 95 ? -2.871 23.719 -21.746 1.00 45.91 95 ILE A CA 1
ATOM 753 C C . ILE A 1 95 ? -1.629 23.668 -22.658 1.00 45.91 95 ILE A C 1
ATOM 755 O O . ILE A 1 95 ? -1.528 24.467 -23.580 1.00 45.91 95 ILE A O 1
ATOM 759 N N . SER A 1 96 ? -0.731 22.685 -22.494 1.00 43.81 96 SER A N 1
ATOM 760 C CA . SER A 1 96 ? 0.435 22.523 -23.390 1.00 43.81 96 SER A CA 1
ATOM 761 C C . SER A 1 96 ? 0.083 22.202 -24.850 1.00 43.81 96 SER A C 1
ATOM 763 O O . SER A 1 96 ? 0.875 22.505 -25.737 1.00 43.81 96 SER A O 1
ATOM 765 N N . GLU A 1 97 ? -1.091 21.627 -25.130 1.00 44.41 97 GLU A N 1
ATOM 766 C CA . GLU A 1 97 ? -1.503 21.289 -26.504 1.00 44.41 97 GLU A CA 1
ATOM 767 C C . GLU A 1 97 ? -2.341 22.384 -27.181 1.00 44.41 97 GLU A C 1
ATOM 769 O O . GLU A 1 97 ? -2.522 22.362 -28.398 1.00 44.41 97 GLU A O 1
ATOM 774 N N . SER A 1 98 ? -2.833 23.377 -26.434 1.00 40.28 98 SER A N 1
ATOM 775 C CA . SER A 1 98 ? -3.656 24.446 -26.992 1.00 40.28 98 SER A CA 1
ATOM 776 C C . SER A 1 98 ? -3.276 25.796 -26.399 1.00 40.28 98 SER A C 1
ATOM 778 O O . SER A 1 98 ? -3.595 26.081 -25.249 1.00 40.28 98 SER A O 1
ATOM 780 N N . VAL A 1 99 ? -2.732 26.661 -27.252 1.00 39.44 99 VAL A N 1
ATOM 781 C CA . VAL A 1 99 ? -2.612 28.112 -27.050 1.00 39.44 99 VAL A CA 1
ATOM 782 C C . VAL A 1 99 ? -1.359 28.541 -26.281 1.00 39.44 99 VAL A C 1
ATOM 784 O O . VAL A 1 99 ? -1.347 28.766 -25.075 1.00 39.44 99 VAL A O 1
ATOM 787 N N . GLY A 1 100 ? -0.295 28.748 -27.060 1.00 42.41 100 GLY A N 1
ATOM 788 C CA . GLY A 1 100 ? 0.700 29.756 -26.732 1.00 42.41 100 GLY A CA 1
ATOM 789 C C . GLY A 1 100 ? 0.102 31.169 -26.718 1.00 42.41 100 GLY A C 1
ATOM 790 O O . GLY A 1 100 ? -1.021 31.396 -27.157 1.00 42.41 100 GLY A O 1
ATOM 791 N N . THR A 1 101 ? 0.944 32.102 -26.268 1.00 35.44 101 THR A N 1
ATOM 792 C CA . THR A 1 101 ? 0.780 33.568 -26.228 1.00 35.44 101 THR A CA 1
ATOM 793 C C . THR A 1 101 ? 0.358 34.159 -24.865 1.00 35.44 101 THR A C 1
ATOM 795 O O . THR A 1 101 ? -0.787 34.073 -24.447 1.00 35.44 101 THR A O 1
ATOM 798 N N . ARG A 1 102 ? 1.368 34.773 -24.212 1.00 37.31 102 ARG A N 1
ATOM 799 C CA . ARG A 1 102 ? 1.392 35.902 -23.243 1.00 37.31 102 ARG A CA 1
ATOM 800 C C . ARG A 1 102 ? 0.042 36.420 -22.706 1.00 37.31 102 ARG A C 1
ATOM 802 O O . ARG A 1 102 ? -0.775 36.863 -23.499 1.00 37.31 102 ARG A O 1
ATOM 809 N N . ASP A 1 103 ? -0.081 36.633 -21.390 1.00 31.53 103 ASP A N 1
ATOM 810 C CA . ASP A 1 103 ? 0.342 37.872 -20.701 1.00 31.53 103 ASP A CA 1
ATOM 811 C C . ASP A 1 103 ? 0.216 37.761 -19.160 1.00 31.53 103 ASP A C 1
ATOM 813 O O . ASP A 1 103 ? -0.452 36.883 -18.619 1.00 31.53 103 ASP A O 1
ATOM 817 N N . ARG A 1 104 ? 0.928 38.651 -18.468 1.00 39.00 104 ARG A N 1
ATOM 818 C CA . ARG A 1 104 ? 1.207 38.748 -17.029 1.00 39.00 104 ARG A CA 1
ATOM 819 C C . ARG A 1 104 ? 0.100 39.508 -16.274 1.00 39.00 104 ARG A C 1
ATOM 821 O O . ARG A 1 104 ? -0.209 40.635 -16.638 1.00 39.00 104 ARG A O 1
ATOM 828 N N . GLY A 1 105 ? -0.386 38.990 -15.140 1.00 29.61 105 GLY A N 1
ATOM 829 C CA . GLY A 1 105 ? -1.298 39.721 -14.236 1.00 29.61 105 GLY A CA 1
ATOM 830 C C . GLY A 1 105 ? -1.475 39.041 -12.871 1.00 29.61 105 GLY A C 1
ATOM 831 O O . GLY A 1 105 ? -1.524 37.824 -12.810 1.00 29.61 105 GLY A O 1
ATOM 832 N N . LYS A 1 106 ? -1.485 39.827 -11.787 1.00 34.00 106 LYS A N 1
ATOM 833 C CA . LYS A 1 106 ? -1.261 39.455 -10.370 1.00 34.00 106 LYS A CA 1
ATOM 834 C C . LYS A 1 106 ? -2.548 39.169 -9.556 1.00 34.00 106 LYS A C 1
ATOM 836 O O . LYS A 1 106 ? -3.611 39.613 -9.972 1.00 34.00 106 LYS A O 1
ATOM 841 N N . ASN A 1 107 ? -2.333 38.628 -8.337 1.00 29.08 107 ASN A N 1
ATOM 842 C CA . ASN A 1 107 ? -3.173 38.625 -7.108 1.00 29.08 107 ASN A CA 1
ATOM 843 C C . ASN A 1 107 ? -4.321 37.581 -7.069 1.00 29.08 107 ASN A C 1
ATOM 845 O O . ASN A 1 107 ? -4.981 37.391 -8.076 1.00 29.08 107 ASN A O 1
ATOM 849 N N . GLU A 1 108 ? -4.620 36.819 -6.001 1.00 34.94 108 GLU A N 1
ATOM 850 C CA . GLU A 1 108 ? -4.470 36.988 -4.540 1.00 34.94 108 GLU A CA 1
ATOM 851 C C . GLU A 1 108 ? -4.568 35.627 -3.778 1.00 34.94 108 GLU A C 1
ATOM 853 O O . GLU A 1 108 ? -5.220 34.692 -4.233 1.00 34.94 108 GLU A O 1
ATOM 858 N N . GLU A 1 109 ? -3.881 35.574 -2.629 1.00 30.80 109 GLU A N 1
ATOM 859 C CA . GLU A 1 109 ? -4.021 34.797 -1.369 1.00 30.80 109 GLU A CA 1
ATOM 860 C C . GLU A 1 109 ? -4.545 33.333 -1.259 1.00 30.80 109 GLU A C 1
ATOM 862 O O . GLU A 1 109 ? -5.725 33.024 -1.376 1.00 30.80 109 GLU A O 1
ATOM 867 N N . ALA A 1 110 ? -3.600 32.484 -0.814 1.00 38.91 110 ALA A N 1
ATOM 868 C CA . ALA A 1 110 ? -3.631 31.505 0.291 1.00 38.91 110 ALA A CA 1
ATOM 869 C C . ALA A 1 110 ? -4.711 30.403 0.369 1.00 38.91 110 ALA A C 1
ATOM 871 O O . ALA A 1 110 ? -5.794 30.635 0.890 1.00 38.91 110 ALA A O 1
ATOM 872 N N . VAL A 1 111 ? -4.302 29.146 0.113 1.00 33.91 111 VAL A N 1
ATOM 873 C CA . VAL A 1 111 ? -4.544 28.011 1.034 1.00 33.91 111 VAL A CA 1
ATOM 874 C C . VAL A 1 111 ? -3.371 27.026 0.953 1.00 33.91 111 VAL A C 1
ATOM 876 O O . VAL A 1 111 ? -3.063 26.462 -0.095 1.00 33.91 111 VAL A O 1
ATOM 879 N N . GLU A 1 112 ? -2.719 26.825 2.090 1.00 40.03 112 GLU A N 1
ATOM 880 C CA . GLU A 1 112 ? -1.627 25.888 2.328 1.00 40.03 112 GLU A CA 1
ATOM 881 C C . GLU A 1 112 ? -2.127 24.430 2.238 1.00 40.03 112 GLU A C 1
ATOM 883 O O . GLU A 1 112 ? -3.033 24.022 2.969 1.00 40.03 112 GLU A O 1
ATOM 888 N N . CYS A 1 113 ? -1.552 23.614 1.346 1.00 28.05 113 CYS A N 1
ATOM 889 C CA . CYS A 1 113 ? -1.685 22.158 1.431 1.00 28.05 113 CYS A CA 1
ATOM 890 C C . CYS A 1 113 ? -0.517 21.426 0.757 1.00 28.05 113 CYS A C 1
ATOM 892 O O . CYS A 1 113 ? -0.344 21.461 -0.459 1.00 28.05 113 CYS A O 1
ATOM 894 N N . PHE A 1 114 ? 0.256 20.750 1.606 1.00 34.97 114 PHE A N 1
ATOM 895 C CA . PHE A 1 114 ? 1.327 19.785 1.356 1.00 34.97 114 PHE A CA 1
ATOM 896 C C . PHE A 1 114 ? 1.306 19.095 -0.020 1.00 34.97 114 PHE A C 1
ATOM 898 O O . PHE A 1 114 ? 0.446 18.258 -0.300 1.00 34.97 114 PHE A O 1
ATOM 905 N N . GLN A 1 115 ? 2.333 19.360 -0.830 1.00 32.34 115 GLN A N 1
ATOM 906 C CA . GLN A 1 115 ? 2.631 18.617 -2.054 1.00 32.34 115 GLN A CA 1
ATOM 907 C C . GLN A 1 115 ? 3.950 17.860 -1.878 1.00 32.34 115 GLN A C 1
ATOM 909 O O . GLN A 1 115 ? 5.024 18.454 -1.845 1.00 32.34 115 GLN A O 1
ATOM 914 N N . TYR A 1 116 ? 3.866 16.533 -1.766 1.00 33.81 116 TYR A N 1
ATOM 915 C CA . TYR A 1 116 ? 5.014 15.673 -2.033 1.00 33.81 116 TYR A CA 1
ATOM 916 C C . TYR A 1 116 ? 5.198 15.562 -3.545 1.00 33.81 116 TYR A C 1
ATOM 918 O O . TYR A 1 116 ? 4.266 15.219 -4.276 1.00 33.81 116 TYR A O 1
ATOM 926 N N . ALA A 1 117 ? 6.417 15.882 -3.966 1.00 33.59 117 ALA A N 1
ATOM 927 C CA . ALA A 1 117 ? 6.925 15.856 -5.323 1.00 33.59 117 ALA A CA 1
ATOM 928 C C . ALA A 1 117 ? 6.677 14.519 -6.032 1.00 33.59 117 ALA A C 1
ATOM 930 O O . ALA A 1 117 ? 6.821 13.456 -5.431 1.00 33.59 117 ALA A O 1
ATOM 931 N N . ASN A 1 118 ? 6.338 14.601 -7.321 1.00 36.69 118 ASN A N 1
ATOM 932 C CA . ASN A 1 118 ? 6.982 13.847 -8.401 1.00 36.69 118 ASN A CA 1
ATOM 933 C C . ASN A 1 118 ? 6.382 14.293 -9.743 1.00 36.69 118 ASN A C 1
ATOM 935 O O . ASN A 1 118 ? 5.398 13.731 -10.218 1.00 36.69 118 ASN A O 1
ATOM 939 N N . ALA A 1 119 ? 7.002 15.297 -10.356 1.00 34.59 119 ALA A N 1
ATOM 940 C CA . ALA A 1 119 ? 6.984 15.478 -11.799 1.00 34.59 119 ALA A CA 1
ATOM 941 C C . ALA A 1 119 ? 8.441 15.695 -12.205 1.00 34.59 119 ALA A C 1
ATOM 943 O O . ALA A 1 119 ? 9.012 16.754 -11.960 1.00 34.59 119 ALA A O 1
ATOM 944 N N . GLY A 1 120 ? 9.061 14.628 -12.701 1.00 37.16 120 GLY A N 1
ATOM 945 C CA . GLY A 1 120 ? 10.339 14.728 -13.379 1.00 37.16 120 GLY A CA 1
ATOM 946 C C . GLY A 1 120 ? 10.101 15.293 -14.769 1.00 37.16 120 GLY A C 1
ATOM 947 O O . GLY A 1 120 ? 9.385 14.677 -15.554 1.00 37.16 120 GLY A O 1
ATOM 948 N N . ASP A 1 121 ? 10.720 16.432 -15.040 1.00 34.75 121 ASP A N 1
ATOM 949 C CA . ASP A 1 121 ? 11.183 16.796 -16.371 1.00 34.75 121 ASP A CA 1
ATOM 950 C C . ASP A 1 121 ? 12.640 17.223 -16.166 1.00 34.75 121 ASP A C 1
ATOM 952 O O . ASP A 1 121 ? 12.928 18.259 -15.567 1.00 34.75 121 ASP A O 1
ATOM 956 N N . GLN A 1 122 ? 13.562 16.309 -16.470 1.00 36.78 122 GLN A N 1
ATOM 957 C CA . GLN A 1 122 ? 14.996 16.567 -16.382 1.00 36.78 122 GLN A CA 1
ATOM 958 C C . GLN A 1 122 ? 15.418 17.245 -17.679 1.00 36.78 122 GLN A C 1
ATOM 960 O O . GLN A 1 122 ? 15.633 16.568 -18.683 1.00 36.78 122 GLN A O 1
ATOM 965 N N . ASP A 1 123 ? 15.557 18.567 -17.638 1.00 34.97 123 ASP A N 1
ATOM 966 C CA . ASP A 1 123 ? 16.462 19.249 -18.552 1.00 34.97 123 ASP A CA 1
ATOM 967 C C . ASP A 1 123 ? 17.894 19.095 -18.016 1.00 34.97 123 ASP A C 1
ATOM 969 O O . ASP A 1 123 ? 18.177 19.313 -16.832 1.00 34.97 123 ASP A O 1
ATOM 973 N N . LEU A 1 124 ? 18.777 18.616 -18.886 1.00 43.78 124 LEU A N 1
ATOM 974 C CA . LEU A 1 124 ? 20.175 18.303 -18.614 1.00 43.78 124 LEU A CA 1
ATOM 975 C C . LEU A 1 124 ? 20.983 19.600 -18.659 1.00 43.78 124 LEU A C 1
ATOM 977 O O . LEU A 1 124 ? 21.406 20.026 -19.728 1.00 43.78 124 LEU A O 1
ATOM 981 N N . HIS A 1 125 ? 21.283 20.180 -17.498 1.00 34.81 125 HIS A N 1
ATOM 982 C CA . HIS A 1 125 ? 22.399 21.112 -17.378 1.00 34.81 125 HIS A CA 1
ATOM 983 C C . HIS A 1 125 ? 23.344 20.681 -16.259 1.00 34.81 125 HIS A C 1
ATOM 985 O O . HIS A 1 125 ? 23.018 20.638 -15.076 1.00 34.81 125 HIS A O 1
ATOM 991 N N . MET A 1 126 ? 24.531 20.295 -16.710 1.00 46.25 126 MET A N 1
ATOM 992 C CA . MET A 1 126 ? 25.708 20.001 -15.922 1.00 46.25 126 MET A CA 1
ATOM 993 C C . MET A 1 126 ? 26.228 21.319 -15.348 1.00 46.25 126 MET A C 1
ATOM 995 O O . MET A 1 126 ? 26.777 22.116 -16.098 1.00 46.25 126 MET A O 1
ATOM 999 N N . GLU A 1 127 ? 26.061 21.551 -14.047 1.00 38.22 127 GLU A N 1
ATOM 1000 C CA . GLU A 1 127 ? 26.794 22.613 -13.358 1.00 38.22 127 GLU A CA 1
ATOM 1001 C C . GLU A 1 127 ? 27.069 22.250 -11.891 1.00 38.22 127 GLU A C 1
ATOM 1003 O O . GLU A 1 127 ? 26.179 22.096 -11.062 1.00 38.22 127 GLU A O 1
ATOM 1008 N N . GLU A 1 128 ? 28.362 22.027 -11.669 1.00 35.69 128 GLU A N 1
ATOM 1009 C CA . GLU A 1 128 ? 29.179 22.402 -10.519 1.00 35.69 128 GLU A CA 1
ATOM 1010 C C . GLU A 1 128 ? 28.727 22.037 -9.091 1.00 35.69 128 GLU A C 1
ATOM 1012 O O . GLU A 1 128 ? 27.782 22.552 -8.499 1.00 35.69 128 GLU A O 1
ATOM 1017 N N . SER A 1 129 ? 29.538 21.155 -8.506 1.00 46.84 129 SER A N 1
ATOM 1018 C CA . SER A 1 129 ? 29.612 20.771 -7.100 1.00 46.84 129 SER A CA 1
ATOM 1019 C C . SER A 1 129 ? 29.487 21.953 -6.134 1.00 46.84 129 SER A C 1
ATOM 1021 O O . SER A 1 129 ? 30.439 22.702 -5.917 1.00 46.84 129 SER A O 1
ATOM 1023 N N . ILE A 1 130 ? 28.334 22.042 -5.473 1.00 36.22 130 ILE A N 1
ATOM 1024 C CA . ILE A 1 130 ? 28.150 22.864 -4.278 1.00 36.22 130 ILE A CA 1
ATOM 1025 C C . ILE A 1 130 ? 28.781 22.111 -3.091 1.00 36.22 130 ILE A C 1
ATOM 1027 O O . ILE A 1 130 ? 28.452 20.938 -2.879 1.00 36.22 130 ILE A O 1
ATOM 1031 N N . PRO A 1 131 ? 29.679 22.734 -2.305 1.00 42.97 131 PRO A N 1
ATOM 1032 C CA . PRO A 1 131 ? 30.234 22.123 -1.104 1.00 42.97 131 PRO A CA 1
ATOM 1033 C C . PRO A 1 131 ? 29.119 21.812 -0.102 1.00 42.97 131 PRO A C 1
ATOM 1035 O O . PRO A 1 131 ? 28.347 22.691 0.283 1.00 42.97 131 PRO A O 1
ATOM 1038 N N . VAL A 1 132 ? 29.049 20.548 0.312 1.00 40.91 132 VAL A N 1
ATOM 1039 C CA . VAL A 1 132 ? 28.173 20.061 1.382 1.00 40.91 132 VAL A CA 1
ATOM 1040 C C . VAL A 1 132 ? 28.452 20.871 2.657 1.00 40.91 132 VAL A C 1
ATOM 1042 O O . VAL A 1 132 ? 29.608 20.909 3.088 1.00 40.91 132 VAL A O 1
ATOM 1045 N N . PRO A 1 133 ? 27.444 21.512 3.278 1.00 48.53 133 PRO A N 1
ATOM 1046 C CA . PRO A 1 133 ? 27.591 22.048 4.621 1.00 48.53 133 PRO A CA 1
ATOM 1047 C C . PRO A 1 133 ? 27.848 20.885 5.577 1.00 48.53 133 PRO A C 1
ATOM 1049 O O . PRO A 1 133 ? 27.086 19.922 5.609 1.00 48.53 133 PRO A O 1
ATOM 1052 N N . ASP A 1 134 ? 28.946 20.988 6.311 1.00 46.41 134 ASP A N 1
ATOM 1053 C CA . ASP A 1 134 ? 29.425 20.055 7.326 1.00 46.41 134 ASP A CA 1
ATOM 1054 C C . ASP A 1 134 ? 28.312 19.746 8.353 1.00 46.41 134 ASP A C 1
ATOM 1056 O O . ASP A 1 134 ? 28.078 20.505 9.298 1.00 46.41 134 ASP A O 1
ATOM 1060 N N . GLU A 1 135 ? 27.557 18.660 8.138 1.00 44.28 135 GLU A N 1
ATOM 1061 C CA . GLU A 1 135 ? 26.619 18.148 9.135 1.00 44.28 135 GLU A CA 1
ATOM 1062 C C . GLU A 1 135 ? 27.423 17.482 10.253 1.00 44.28 135 GLU A C 1
ATOM 1064 O O . GLU A 1 135 ? 28.092 16.463 10.067 1.00 44.28 135 GLU A O 1
ATOM 1069 N N . GLN A 1 136 ? 27.322 18.080 11.439 1.00 45.06 136 GLN A N 1
ATOM 1070 C CA . GLN A 1 136 ? 27.827 17.562 12.704 1.00 45.06 136 GLN A CA 1
ATOM 1071 C C . GLN A 1 136 ? 27.565 16.050 12.866 1.00 45.06 136 GLN A C 1
ATOM 1073 O O . GLN A 1 136 ? 26.540 15.543 12.406 1.00 45.06 136 GLN A O 1
ATOM 1078 N N . PRO A 1 137 ? 28.438 15.312 13.581 1.00 46.59 137 PRO A N 1
ATOM 1079 C CA . PRO A 1 137 ? 28.336 13.863 13.713 1.00 46.59 137 PRO A CA 1
ATOM 1080 C C . PRO A 1 137 ? 27.026 13.473 14.410 1.00 46.59 137 PRO A C 1
ATOM 1082 O O . PRO A 1 137 ? 26.914 13.502 15.637 1.00 46.59 137 PRO A O 1
ATOM 1085 N N . ASN A 1 138 ? 26.031 13.087 13.607 1.00 53.19 138 ASN A N 1
ATOM 1086 C CA . ASN A 1 138 ? 24.759 12.523 14.043 1.00 53.19 138 ASN A CA 1
ATOM 1087 C C . ASN A 1 138 ? 25.023 11.204 14.775 1.00 53.19 138 ASN A C 1
ATOM 1089 O O . ASN A 1 138 ? 25.037 10.117 14.199 1.00 53.19 138 ASN A O 1
ATOM 1093 N N . THR A 1 139 ? 25.259 11.296 16.078 1.00 73.69 139 THR A N 1
ATOM 1094 C CA . THR A 1 139 ? 25.351 10.126 16.938 1.00 73.69 139 THR A CA 1
ATOM 1095 C C . THR A 1 139 ? 23.954 9.519 17.062 1.00 73.69 139 THR A C 1
ATOM 1097 O O . THR A 1 139 ? 23.019 10.154 17.545 1.00 73.69 139 THR A O 1
ATOM 1100 N N . LEU A 1 140 ? 23.788 8.286 16.573 1.00 79.44 140 LEU A N 1
ATOM 1101 C CA . LEU A 1 140 ? 22.547 7.523 16.737 1.00 79.44 140 LEU A CA 1
ATOM 1102 C C . LEU A 1 140 ? 22.130 7.506 18.217 1.00 79.44 140 LEU A C 1
ATOM 1104 O O . LEU A 1 140 ? 22.977 7.352 19.099 1.00 79.44 140 LEU A O 1
ATOM 1108 N N . SER A 1 141 ? 20.833 7.635 18.500 1.00 86.75 141 SER A N 1
ATOM 1109 C CA . SER A 1 141 ? 20.306 7.430 19.854 1.00 86.75 141 SER A CA 1
ATOM 1110 C C . SER A 1 141 ? 20.571 5.987 20.313 1.00 86.75 141 SER A C 1
ATOM 1112 O O . SER A 1 141 ? 20.790 5.101 19.486 1.00 86.75 141 SER A O 1
ATOM 1114 N N . SER A 1 142 ? 20.560 5.723 21.625 1.00 88.44 142 SER A N 1
ATOM 1115 C CA . SER A 1 142 ? 20.744 4.352 22.143 1.00 88.44 142 SER A CA 1
ATOM 1116 C C . SER A 1 142 ? 19.730 3.380 21.533 1.00 88.44 142 SER A C 1
ATOM 1118 O O . SER A 1 142 ? 20.103 2.327 21.027 1.00 88.44 142 SER A O 1
ATOM 1120 N N . GLU A 1 143 ? 18.467 3.801 21.474 1.00 87.94 143 GLU A N 1
ATOM 1121 C CA . GLU A 1 143 ? 17.366 3.045 20.869 1.00 87.94 143 GLU A CA 1
ATOM 1122 C C . GLU A 1 143 ? 17.609 2.764 19.378 1.00 87.94 143 GLU A C 1
ATOM 1124 O O . GLU A 1 143 ? 17.403 1.647 18.907 1.00 87.94 143 GLU A O 1
ATOM 1129 N N . ALA A 1 144 ? 18.099 3.753 18.622 1.00 91.06 144 ALA A N 1
ATOM 1130 C CA . ALA A 1 144 ? 18.421 3.568 17.210 1.00 91.06 144 ALA A CA 1
ATOM 1131 C C . ALA A 1 144 ? 19.613 2.619 17.002 1.00 91.06 144 ALA A C 1
ATOM 1133 O O . ALA A 1 144 ? 19.633 1.885 16.015 1.00 91.06 144 ALA A O 1
ATOM 1134 N N . ARG A 1 145 ? 20.590 2.589 17.920 1.00 93.38 145 ARG A N 1
ATOM 1135 C CA . ARG A 1 145 ? 21.716 1.640 17.850 1.00 93.38 145 ARG A CA 1
ATOM 1136 C C . ARG A 1 145 ? 21.262 0.199 18.073 1.00 93.38 145 ARG A C 1
ATOM 1138 O O . ARG A 1 145 ? 21.624 -0.666 17.282 1.00 93.38 145 ARG A O 1
ATOM 1145 N N . GLU A 1 146 ? 20.438 -0.050 19.088 1.00 93.69 146 GLU A N 1
ATOM 1146 C CA . GLU A 1 146 ? 19.875 -1.385 19.341 1.00 93.69 146 GLU A CA 1
ATOM 1147 C C . GLU A 1 146 ? 19.006 -1.860 18.167 1.00 93.69 146 GLU A C 1
ATOM 1149 O O . GLU A 1 146 ? 19.050 -3.029 17.756 1.00 93.69 146 GLU A O 1
ATOM 1154 N N . LEU A 1 147 ? 18.224 -0.938 17.590 1.00 95.81 147 LEU A N 1
ATOM 1155 C CA . LEU A 1 147 ? 17.426 -1.205 16.400 1.00 95.81 147 LEU A CA 1
ATOM 1156 C C . LEU A 1 147 ? 18.319 -1.555 15.205 1.00 95.81 147 LEU A C 1
ATOM 1158 O O . LEU A 1 147 ? 18.036 -2.537 14.516 1.00 95.81 147 LEU A O 1
ATOM 1162 N N . LEU A 1 148 ? 19.402 -0.809 14.975 1.00 96.19 148 LEU A N 1
ATOM 1163 C CA . LEU A 1 148 ? 20.371 -1.081 13.909 1.00 96.19 148 LEU A CA 1
ATOM 1164 C C . LEU A 1 148 ? 21.015 -2.460 14.060 1.00 96.19 148 LEU A C 1
ATOM 1166 O O . LEU A 1 148 ? 21.055 -3.214 13.089 1.00 96.19 148 LEU A O 1
ATOM 1170 N N . GLU A 1 149 ? 21.454 -2.819 15.265 1.00 95.38 149 GLU A N 1
ATOM 1171 C CA . GLU A 1 149 ? 22.070 -4.120 15.533 1.00 95.38 149 GLU A CA 1
ATOM 1172 C C . GLU A 1 149 ? 21.105 -5.274 15.229 1.00 95.38 149 GLU A C 1
ATOM 1174 O O . GLU A 1 149 ? 21.427 -6.188 14.464 1.00 95.38 149 GLU A O 1
ATOM 1179 N N . THR A 1 150 ? 19.879 -5.201 15.757 1.00 95.25 150 THR A N 1
ATOM 1180 C CA . THR A 1 150 ? 18.848 -6.223 15.507 1.00 95.25 150 THR A CA 1
ATOM 1181 C C . THR A 1 150 ? 18.505 -6.304 14.014 1.00 95.25 150 THR A C 1
ATOM 1183 O O . THR A 1 150 ? 18.333 -7.392 13.458 1.00 95.25 150 THR A O 1
ATOM 1186 N N . SER A 1 151 ? 18.443 -5.156 13.335 1.00 96.12 151 SER A N 1
ATOM 1187 C CA . SER A 1 151 ? 18.168 -5.076 11.897 1.00 96.12 151 SER A CA 1
ATOM 1188 C C . SER A 1 151 ? 19.275 -5.724 11.066 1.00 96.12 151 SER A C 1
ATOM 1190 O O . SER A 1 151 ? 18.975 -6.495 10.158 1.00 96.12 151 SER A O 1
ATOM 1192 N N . ALA A 1 152 ? 20.547 -5.485 11.393 1.00 95.94 152 ALA A N 1
ATOM 1193 C CA . ALA A 1 152 ? 21.688 -6.084 10.701 1.00 95.94 152 ALA A CA 1
ATOM 1194 C C . ALA A 1 152 ? 21.712 -7.620 10.838 1.00 95.94 152 ALA A C 1
ATOM 1196 O O . ALA A 1 152 ? 21.987 -8.341 9.870 1.00 95.94 152 ALA A O 1
ATOM 1197 N N . GLN A 1 153 ? 21.341 -8.138 12.016 1.00 94.88 153 GLN A N 1
ATOM 1198 C CA . GLN A 1 153 ? 21.205 -9.579 12.247 1.00 94.88 153 GLN A CA 1
ATOM 1199 C C . GLN A 1 153 ? 20.088 -10.202 11.397 1.00 94.88 153 GLN A C 1
ATOM 1201 O O . GLN A 1 153 ? 20.265 -11.292 10.849 1.00 94.88 153 GLN A O 1
ATOM 1206 N N . ILE A 1 154 ? 18.937 -9.528 11.274 1.00 95.31 154 ILE A N 1
ATOM 1207 C CA . ILE A 1 154 ? 17.829 -9.991 10.421 1.00 95.31 154 ILE A CA 1
ATOM 1208 C C . ILE A 1 154 ? 18.220 -9.897 8.945 1.00 95.31 154 ILE A C 1
ATOM 1210 O O . ILE A 1 154 ? 17.975 -10.837 8.194 1.00 95.31 154 ILE A O 1
ATOM 1214 N N . TYR A 1 155 ? 18.858 -8.799 8.535 1.00 95.75 155 TYR A N 1
ATOM 1215 C CA . TYR A 1 155 ? 19.299 -8.576 7.160 1.00 95.75 155 TYR A CA 1
ATOM 1216 C C . TYR A 1 155 ? 20.195 -9.714 6.661 1.00 95.75 155 TYR A C 1
ATOM 1218 O O . TYR A 1 155 ? 19.905 -10.308 5.626 1.00 95.75 155 TYR A O 1
ATOM 1226 N N . THR A 1 156 ? 21.214 -10.084 7.440 1.00 94.25 156 THR A N 1
ATOM 1227 C CA . THR A 1 156 ? 22.150 -11.173 7.103 1.00 94.25 156 THR A CA 1
ATOM 1228 C C . THR A 1 156 ? 21.443 -12.514 6.861 1.00 94.25 156 THR A C 1
ATOM 1230 O O . THR A 1 156 ? 21.920 -13.338 6.087 1.00 94.25 156 THR A O 1
ATOM 1233 N N . GLN A 1 157 ? 20.283 -12.746 7.484 1.00 92.94 157 GLN A N 1
ATOM 1234 C CA . GLN A 1 157 ? 19.507 -13.975 7.291 1.00 92.94 157 GLN A CA 1
ATOM 1235 C C . GLN A 1 157 ? 18.667 -13.965 6.007 1.00 92.94 157 GLN A C 1
ATOM 1237 O O . GLN A 1 157 ? 18.332 -15.032 5.495 1.00 92.94 157 GLN A O 1
ATOM 1242 N N . ILE A 1 158 ? 18.291 -12.792 5.490 1.00 93.50 158 ILE A N 1
ATOM 1243 C CA . ILE A 1 158 ? 17.330 -12.663 4.379 1.00 93.50 158 ILE A CA 1
ATOM 1244 C C . ILE A 1 158 ? 17.956 -12.204 3.060 1.00 93.50 158 ILE A C 1
ATOM 1246 O O . ILE A 1 158 ? 17.324 -12.359 2.023 1.00 93.50 158 ILE A O 1
ATOM 1250 N N . SER A 1 159 ? 19.155 -11.622 3.086 1.00 92.38 159 SER A N 1
ATOM 1251 C CA . SER A 1 159 ? 19.864 -11.123 1.906 1.00 92.38 159 SER A CA 1
ATOM 1252 C C . SER A 1 159 ? 20.776 -12.103 1.134 1.00 92.38 159 SER A C 1
ATOM 1254 O O . SER A 1 159 ? 21.149 -11.714 0.027 1.00 92.38 159 SER A O 1
ATOM 1256 N N . PRO A 1 160 ? 21.131 -13.335 1.592 1.00 89.81 160 PRO A N 1
ATOM 1257 C CA . PRO A 1 160 ? 22.149 -14.161 0.920 1.00 89.81 160 PRO A CA 1
ATOM 1258 C C . PRO A 1 160 ? 21.882 -14.538 -0.542 1.00 89.81 160 PRO A C 1
ATOM 1260 O O . PRO A 1 160 ? 22.827 -14.788 -1.284 1.00 89.81 160 PRO A O 1
ATOM 1263 N N . CYS A 1 161 ? 20.617 -14.637 -0.953 1.00 88.75 161 CYS A N 1
ATOM 1264 C CA . CYS A 1 161 ? 20.244 -15.040 -2.305 1.00 88.75 161 CYS A CA 1
ATOM 1265 C C . CYS A 1 161 ? 19.196 -14.075 -2.858 1.00 88.75 161 CYS A C 1
ATOM 1267 O O . CYS A 1 161 ? 18.109 -13.951 -2.291 1.00 88.75 161 CYS A O 1
ATOM 1269 N N . GLU A 1 162 ? 19.532 -13.383 -3.950 1.00 89.75 162 GLU A N 1
ATOM 1270 C CA . GLU A 1 162 ? 18.616 -12.452 -4.608 1.00 89.75 162 GLU A CA 1
ATOM 1271 C C . GLU A 1 162 ? 17.311 -13.146 -5.009 1.00 89.75 162 GLU A C 1
ATOM 1273 O O . GLU A 1 162 ? 17.308 -14.210 -5.627 1.00 89.75 162 GLU A O 1
ATOM 1278 N N . GLY A 1 163 ? 16.183 -12.538 -4.640 1.00 87.75 163 GLY A N 1
ATOM 1279 C CA . GLY A 1 163 ? 14.855 -13.081 -4.914 1.00 87.75 163 GLY A CA 1
ATOM 1280 C C . GLY A 1 163 ? 14.392 -14.180 -3.950 1.00 87.75 163 GLY A C 1
ATOM 1281 O O . GLY A 1 163 ? 13.264 -14.653 -4.093 1.00 87.75 163 GLY A O 1
ATOM 1282 N N . ASP A 1 164 ? 15.189 -14.573 -2.948 1.00 91.06 164 ASP A N 1
ATOM 1283 C CA . ASP A 1 164 ? 14.775 -15.570 -1.955 1.00 91.06 164 ASP A CA 1
ATOM 1284 C C . ASP A 1 164 ? 14.062 -14.950 -0.745 1.00 91.06 164 ASP A C 1
ATOM 1286 O O . ASP A 1 164 ? 14.662 -14.404 0.180 1.00 91.06 164 ASP A O 1
ATOM 1290 N N . PHE A 1 165 ? 12.740 -15.091 -0.709 1.00 91.62 165 PHE A N 1
ATOM 1291 C CA . PHE A 1 165 ? 11.910 -14.548 0.366 1.00 91.62 165 PHE A CA 1
ATOM 1292 C C . PHE A 1 165 ? 11.626 -15.542 1.504 1.00 91.62 165 PHE A C 1
ATOM 1294 O O . PHE A 1 165 ? 10.925 -15.183 2.450 1.00 91.62 165 PHE A O 1
ATOM 1301 N N . ARG A 1 166 ? 12.144 -16.780 1.463 1.00 89.12 166 ARG A N 1
ATOM 1302 C CA . ARG A 1 166 ? 11.758 -17.853 2.408 1.00 89.12 166 ARG A CA 1
ATOM 1303 C C . ARG A 1 166 ? 12.047 -17.521 3.872 1.00 89.12 166 ARG A C 1
ATOM 1305 O O . ARG A 1 166 ? 11.274 -17.892 4.751 1.00 89.12 166 ARG A O 1
ATOM 1312 N N . ASN A 1 167 ? 13.114 -16.769 4.131 1.00 87.94 167 ASN A N 1
ATOM 1313 C CA . ASN A 1 167 ? 13.511 -16.387 5.489 1.00 87.94 167 ASN A CA 1
ATOM 1314 C C . ASN A 1 167 ? 12.707 -15.194 6.045 1.00 87.94 167 ASN A C 1
ATOM 1316 O O . ASN A 1 167 ? 12.866 -14.814 7.207 1.00 87.94 167 ASN A O 1
ATOM 1320 N N . ARG A 1 168 ? 11.788 -14.618 5.258 1.00 91.88 168 ARG A N 1
ATOM 1321 C CA . ARG A 1 168 ? 10.920 -13.509 5.673 1.00 91.88 168 ARG A CA 1
ATOM 1322 C C . ARG A 1 168 ? 9.648 -14.013 6.350 1.00 91.88 168 ARG A C 1
ATOM 1324 O O . ARG A 1 168 ? 8.557 -1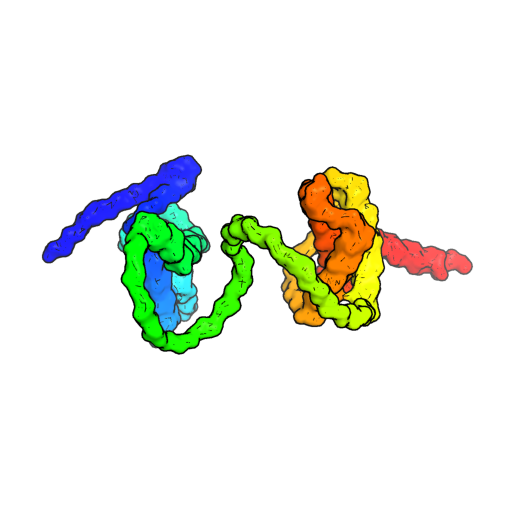4.009 5.790 1.00 91.88 168 ARG A O 1
ATOM 1331 N N . THR A 1 169 ? 9.810 -14.481 7.581 1.00 90.00 169 THR A N 1
ATOM 1332 C CA . THR A 1 169 ? 8.756 -15.186 8.332 1.00 90.00 169 THR A CA 1
ATOM 1333 C C . THR A 1 169 ? 7.790 -14.278 9.103 1.00 90.00 169 THR A C 1
ATOM 1335 O O . THR A 1 169 ? 6.774 -14.756 9.617 1.00 90.00 169 THR A O 1
ATOM 1338 N N . ILE A 1 170 ? 8.083 -12.979 9.213 1.00 90.12 170 ILE A N 1
ATOM 1339 C CA . ILE A 1 170 ? 7.304 -12.020 10.002 1.00 90.12 170 ILE A CA 1
ATOM 1340 C C . ILE A 1 170 ? 6.493 -11.128 9.064 1.00 90.12 170 ILE A C 1
ATOM 1342 O O . ILE A 1 170 ? 7.025 -10.383 8.249 1.00 90.12 170 ILE A O 1
ATOM 1346 N N . ASP A 1 171 ? 5.173 -11.174 9.226 1.00 90.06 171 ASP A N 1
ATOM 1347 C CA . ASP A 1 171 ? 4.259 -10.256 8.550 1.00 90.06 171 ASP A CA 1
ATOM 1348 C C . ASP A 1 171 ? 4.411 -8.839 9.121 1.00 90.06 171 ASP A C 1
ATOM 1350 O O . ASP A 1 171 ? 4.098 -8.602 10.297 1.00 90.06 171 ASP A O 1
ATOM 1354 N N . THR A 1 172 ? 4.848 -7.905 8.275 1.00 91.25 172 THR A N 1
ATOM 1355 C CA . THR A 1 172 ? 5.135 -6.507 8.619 1.00 91.25 172 THR A CA 1
ATOM 1356 C C . THR A 1 172 ? 3.890 -5.626 8.746 1.00 91.25 172 THR A C 1
ATOM 1358 O O . THR A 1 172 ? 4.001 -4.470 9.151 1.00 91.25 172 THR A O 1
ATOM 1361 N N . ARG A 1 173 ? 2.683 -6.145 8.475 1.00 89.44 173 ARG A N 1
ATOM 1362 C CA . ARG A 1 173 ? 1.437 -5.399 8.718 1.00 89.44 173 ARG A CA 1
ATOM 1363 C C . ARG A 1 173 ? 1.258 -5.103 10.207 1.00 89.44 173 ARG A C 1
ATOM 1365 O O . ARG A 1 173 ? 1.307 -6.015 11.045 1.00 89.44 173 ARG A O 1
ATOM 1372 N N . THR A 1 174 ? 1.000 -3.838 10.530 1.00 81.38 174 THR A N 1
ATOM 1373 C CA . THR A 1 174 ? 0.872 -3.341 11.907 1.00 81.38 174 THR A CA 1
ATOM 1374 C C . THR A 1 174 ? -0.596 -3.141 12.297 1.00 81.38 174 THR A C 1
ATOM 1376 O O . THR A 1 174 ? -1.450 -2.885 11.451 1.00 81.38 174 THR A O 1
ATOM 1379 N N . LYS A 1 175 ? -0.905 -3.285 13.594 1.00 72.19 175 LYS A N 1
ATOM 1380 C CA . LYS A 1 175 ? -2.222 -2.934 14.168 1.00 72.19 175 LYS A CA 1
ATOM 1381 C C . LYS A 1 175 ? -2.258 -1.510 14.739 1.00 72.19 175 LYS A C 1
ATOM 1383 O O . LYS A 1 175 ? -3.338 -0.981 14.968 1.00 72.19 175 LYS A O 1
ATOM 1388 N N . GLY A 1 176 ? -1.085 -0.921 14.982 1.00 77.75 176 GLY A N 1
ATOM 1389 C CA . GLY A 1 176 ? -0.895 0.432 15.501 1.00 77.75 176 GLY A CA 1
ATOM 1390 C C . GLY A 1 176 ? -0.021 1.276 14.572 1.00 77.75 176 GLY A C 1
ATOM 1391 O O . GLY A 1 176 ? 0.669 0.744 13.696 1.00 77.75 176 GLY A O 1
ATOM 1392 N N . LYS A 1 177 ? -0.068 2.597 14.764 1.00 86.81 177 LYS A N 1
ATOM 1393 C CA . LYS A 1 177 ? 0.720 3.574 14.005 1.00 86.81 177 LYS A CA 1
ATOM 1394 C C . LYS A 1 177 ? 1.980 3.948 14.807 1.00 86.81 177 LYS A C 1
ATOM 1396 O O . LYS A 1 177 ? 1.823 4.315 15.970 1.00 86.81 177 LYS A O 1
ATOM 1401 N N . PRO A 1 178 ? 3.193 3.854 14.231 1.00 88.94 178 PRO A N 1
ATOM 1402 C CA . PRO A 1 178 ? 4.407 4.372 14.867 1.00 88.94 178 PRO A CA 1
ATOM 1403 C C . PRO A 1 178 ? 4.279 5.870 15.180 1.00 88.94 178 PRO A C 1
ATOM 1405 O O . PRO A 1 178 ? 3.632 6.601 14.424 1.00 88.94 178 PRO A O 1
ATOM 1408 N N . ILE A 1 179 ? 4.889 6.326 16.276 1.00 92.31 179 ILE A N 1
ATOM 1409 C CA . ILE A 1 179 ? 4.963 7.761 16.602 1.00 92.31 179 ILE A CA 1
ATOM 1410 C C . ILE A 1 179 ? 6.105 8.436 15.828 1.00 92.31 179 ILE A C 1
ATOM 1412 O O . ILE A 1 179 ? 6.970 7.757 15.281 1.00 92.31 179 ILE A O 1
ATOM 1416 N N . ASN A 1 180 ? 6.140 9.770 15.788 1.00 90.69 180 ASN A N 1
ATOM 1417 C CA . ASN A 1 180 ? 7.136 10.506 14.993 1.00 90.69 180 ASN A CA 1
ATOM 1418 C C . ASN A 1 180 ? 8.588 10.147 15.363 1.00 90.69 180 ASN A C 1
ATOM 1420 O O . ASN A 1 180 ? 9.384 9.885 14.467 1.00 90.69 180 ASN A O 1
ATOM 1424 N N . GLY A 1 181 ? 8.907 10.019 16.657 1.00 89.81 181 GLY A N 1
ATOM 1425 C CA . GLY A 1 181 ? 10.247 9.605 17.099 1.00 89.81 181 GLY A CA 1
ATOM 1426 C C . GLY A 1 181 ? 10.638 8.190 16.647 1.00 89.81 181 GLY A C 1
ATOM 1427 O O . GLY A 1 181 ? 11.790 7.948 16.294 1.00 89.81 181 GLY A O 1
ATOM 1428 N N . ASP A 1 182 ? 9.672 7.266 16.562 1.00 91.31 182 ASP A N 1
ATOM 1429 C CA . ASP A 1 182 ? 9.918 5.930 16.006 1.00 91.31 182 ASP A CA 1
ATOM 1430 C C . ASP A 1 182 ? 10.292 6.021 14.523 1.00 91.31 182 ASP A C 1
ATOM 1432 O O . ASP A 1 182 ? 11.220 5.354 14.075 1.00 91.31 182 ASP A O 1
ATOM 1436 N N . LEU A 1 183 ? 9.575 6.855 13.759 1.00 93.06 183 LEU A N 1
ATOM 1437 C CA . LEU A 1 183 ? 9.820 7.045 12.328 1.00 93.06 183 LEU A CA 1
ATOM 1438 C C . LEU A 1 183 ? 11.194 7.669 12.069 1.00 93.06 183 LEU A C 1
ATOM 1440 O O . LEU A 1 183 ? 11.889 7.239 11.151 1.00 93.06 183 LEU A O 1
ATOM 1444 N N . GLU A 1 184 ? 11.610 8.635 12.887 1.00 93.19 184 GLU A N 1
ATOM 1445 C CA . GLU A 1 184 ? 12.951 9.221 12.810 1.00 93.19 184 GLU A CA 1
ATOM 1446 C C . GLU A 1 184 ? 14.043 8.174 13.052 1.00 93.19 184 GLU A C 1
ATOM 1448 O O . GLU A 1 184 ? 14.982 8.071 12.260 1.00 93.19 184 GLU A O 1
ATOM 1453 N N . ASN A 1 185 ? 13.899 7.358 14.102 1.00 93.31 185 ASN A N 1
ATOM 1454 C CA . ASN A 1 185 ? 14.842 6.281 14.401 1.00 93.31 185 ASN A CA 1
ATOM 1455 C C . ASN A 1 185 ? 14.876 5.238 13.271 1.00 93.31 185 ASN A C 1
ATOM 1457 O O . ASN A 1 185 ? 15.956 4.874 12.812 1.00 93.31 185 ASN A O 1
ATOM 1461 N N . ILE A 1 186 ? 13.716 4.801 12.770 1.00 94.44 186 ILE A N 1
ATOM 1462 C CA . ILE A 1 186 ? 13.616 3.850 11.651 1.00 94.44 186 ILE A CA 1
ATOM 1463 C C . ILE A 1 186 ? 14.324 4.397 10.406 1.00 94.44 186 ILE A C 1
ATOM 1465 O O . ILE A 1 186 ? 15.138 3.692 9.812 1.00 94.44 186 ILE A O 1
ATOM 1469 N N . ASN A 1 187 ? 14.059 5.649 10.023 1.00 94.81 187 ASN A N 1
ATOM 1470 C CA . ASN A 1 187 ? 14.659 6.256 8.834 1.00 94.81 187 ASN A CA 1
ATOM 1471 C C . ASN A 1 187 ? 16.180 6.392 8.967 1.00 94.81 187 ASN A C 1
ATOM 1473 O O . ASN A 1 187 ? 16.906 6.046 8.035 1.00 94.81 187 ASN A O 1
ATOM 1477 N N . LYS A 1 188 ? 16.677 6.822 10.136 1.00 95.06 188 LYS A N 1
ATOM 1478 C CA . LYS A 1 188 ? 18.121 6.881 10.420 1.00 95.06 188 LYS A CA 1
ATOM 1479 C C . LYS A 1 188 ? 18.774 5.504 10.296 1.00 95.06 188 LYS A C 1
ATOM 1481 O O . LYS A 1 188 ? 19.804 5.373 9.642 1.00 95.06 188 LYS A O 1
ATOM 1486 N N . VAL A 1 189 ? 18.150 4.473 10.866 1.00 95.81 189 VAL A N 1
ATOM 1487 C CA . VAL A 1 189 ? 18.658 3.096 10.802 1.00 95.81 189 VAL A CA 1
ATOM 1488 C C . VAL A 1 189 ? 18.640 2.545 9.374 1.00 95.81 189 VAL A C 1
ATOM 1490 O O . VAL A 1 189 ? 19.596 1.884 8.979 1.00 95.81 189 VAL A O 1
ATOM 1493 N N . ILE A 1 190 ? 17.605 2.837 8.578 1.00 95.44 190 ILE A N 1
ATOM 1494 C CA . ILE A 1 190 ? 17.555 2.449 7.158 1.00 95.44 190 ILE A CA 1
ATOM 1495 C C . ILE A 1 190 ? 18.727 3.069 6.394 1.00 95.44 190 ILE A C 1
ATOM 1497 O O . ILE A 1 190 ? 19.422 2.348 5.681 1.00 95.44 190 ILE A O 1
ATOM 1501 N N . MET A 1 191 ? 18.961 4.377 6.545 1.00 93.12 191 MET A N 1
ATOM 1502 C CA . MET A 1 191 ? 20.060 5.064 5.857 1.00 93.12 191 MET A CA 1
ATOM 1503 C C . MET A 1 191 ? 21.421 4.483 6.249 1.00 93.12 191 MET A C 1
ATOM 1505 O O . MET A 1 191 ? 22.238 4.187 5.377 1.00 93.12 191 MET A O 1
ATOM 1509 N N . GLU A 1 192 ? 21.644 4.259 7.544 1.00 94.31 192 GLU A N 1
ATOM 1510 C CA . GLU A 1 192 ? 22.904 3.706 8.040 1.00 94.31 192 GLU A CA 1
ATOM 1511 C C . GLU A 1 192 ? 23.123 2.263 7.557 1.00 94.31 192 GLU A C 1
ATOM 1513 O O . GLU A 1 192 ? 24.206 1.918 7.085 1.00 94.31 192 GLU A O 1
ATOM 1518 N N . LEU A 1 193 ? 22.088 1.418 7.586 1.00 94.44 193 LEU A N 1
ATOM 1519 C CA . LEU A 1 193 ? 22.200 0.036 7.121 1.00 94.44 193 LEU A CA 1
ATOM 1520 C C . LEU A 1 193 ? 22.386 -0.046 5.596 1.00 94.44 193 LEU A C 1
ATOM 1522 O O . LEU A 1 193 ? 23.187 -0.850 5.121 1.00 94.44 193 LEU A O 1
ATOM 1526 N N . MET A 1 194 ? 21.721 0.820 4.822 1.00 93.19 194 MET A N 1
ATOM 1527 C CA . MET A 1 194 ? 21.962 0.950 3.377 1.00 93.19 194 MET A CA 1
ATOM 1528 C C . MET A 1 194 ? 23.414 1.343 3.081 1.00 93.19 194 MET A C 1
ATOM 1530 O O . MET A 1 194 ? 24.043 0.749 2.204 1.00 93.19 194 MET A O 1
ATOM 1534 N N . LYS A 1 195 ? 23.974 2.291 3.846 1.00 90.94 195 LYS A N 1
ATOM 1535 C CA . LYS A 1 195 ? 25.380 2.707 3.732 1.00 90.94 195 LYS A CA 1
ATOM 1536 C C . LYS A 1 195 ? 26.342 1.548 4.013 1.00 90.94 195 LYS A C 1
ATOM 1538 O O . LYS A 1 195 ? 27.318 1.375 3.284 1.00 90.94 195 LYS A O 1
ATOM 1543 N N . GLN A 1 196 ? 26.049 0.716 5.015 1.00 90.62 196 GLN A N 1
ATOM 1544 C CA . GLN A 1 196 ? 26.844 -0.480 5.328 1.00 90.62 196 GLN A CA 1
ATOM 1545 C C . GLN A 1 196 ? 26.814 -1.530 4.210 1.00 90.62 196 GLN A C 1
ATOM 1547 O O . GLN A 1 196 ? 27.814 -2.211 3.990 1.00 90.62 196 GLN A O 1
ATOM 1552 N N . CYS A 1 197 ? 25.709 -1.629 3.465 1.00 86.62 197 CYS A N 1
ATOM 1553 C CA . CYS A 1 197 ? 25.582 -2.558 2.340 1.00 86.62 197 CYS A CA 1
ATOM 1554 C C . CYS A 1 197 ? 26.397 -2.143 1.099 1.00 86.62 197 CYS A C 1
ATOM 1556 O O . CYS A 1 197 ? 26.518 -2.947 0.179 1.00 86.62 197 CYS A O 1
ATOM 1558 N N . ARG A 1 198 ? 26.963 -0.921 1.069 1.00 80.19 198 ARG A N 1
ATOM 1559 C CA . ARG A 1 198 ? 27.841 -0.395 0.001 1.00 80.19 198 ARG A CA 1
ATOM 1560 C C . ARG A 1 198 ? 27.304 -0.594 -1.424 1.00 80.19 198 ARG A C 1
ATOM 1562 O O . ARG A 1 198 ? 28.076 -0.878 -2.335 1.00 80.19 198 ARG A O 1
ATOM 1569 N N . VAL A 1 199 ? 25.997 -0.443 -1.627 1.00 72.25 199 VAL A N 1
ATOM 1570 C CA . VAL A 1 199 ? 25.387 -0.594 -2.955 1.00 72.25 199 VAL A CA 1
ATOM 1571 C C . VAL A 1 199 ? 25.012 0.731 -3.587 1.00 72.25 199 VAL A C 1
ATOM 1573 O O . VAL A 1 199 ? 24.299 1.539 -2.993 1.00 72.25 199 VAL A O 1
ATOM 1576 N N . SER A 1 200 ? 25.475 0.912 -4.824 1.00 75.00 200 SER A N 1
ATOM 1577 C CA . SER A 1 200 ? 25.079 2.018 -5.686 1.00 75.00 200 SER A CA 1
ATOM 1578 C C . SER A 1 200 ? 23.847 1.645 -6.509 1.00 75.00 200 SER A C 1
ATOM 1580 O O . SER A 1 200 ? 23.724 0.521 -6.998 1.00 75.00 200 SER A O 1
ATOM 1582 N N . SER A 1 201 ? 22.943 2.603 -6.700 1.00 75.38 201 SER A N 1
ATOM 1583 C CA . SER A 1 201 ? 21.792 2.460 -7.599 1.00 75.38 201 SER A CA 1
ATOM 1584 C C . SER A 1 201 ? 22.182 2.484 -9.081 1.00 75.38 201 SER A C 1
ATOM 1586 O O . SER A 1 201 ? 21.371 2.103 -9.924 1.00 75.38 201 SER A O 1
ATOM 1588 N N . THR A 1 202 ? 23.402 2.923 -9.404 1.00 78.88 202 THR A N 1
ATOM 1589 C CA . THR A 1 202 ? 23.893 3.094 -10.780 1.00 78.88 202 THR A CA 1
ATOM 1590 C C . THR A 1 202 ? 24.425 1.811 -11.403 1.00 78.88 202 THR A C 1
ATOM 1592 O O . THR A 1 202 ? 24.381 1.674 -12.621 1.00 78.88 202 THR A O 1
ATOM 1595 N N . ASP A 1 203 ? 24.926 0.884 -10.586 1.00 80.31 203 ASP A N 1
ATOM 1596 C CA . ASP A 1 203 ? 25.693 -0.261 -11.087 1.00 80.31 203 ASP A CA 1
ATOM 1597 C C . ASP A 1 203 ? 24.763 -1.404 -11.495 1.00 80.31 203 ASP A C 1
ATOM 1599 O O . ASP A 1 203 ? 24.811 -1.902 -12.618 1.00 80.31 203 ASP A O 1
ATOM 1603 N N . ASN A 1 204 ? 23.874 -1.803 -10.581 1.00 85.94 204 ASN A N 1
ATOM 1604 C CA . ASN A 1 204 ? 22.822 -2.774 -10.853 1.00 85.94 204 ASN A CA 1
ATOM 1605 C C . ASN A 1 204 ? 21.534 -2.373 -10.112 1.00 85.94 204 ASN A C 1
ATOM 1607 O O . ASN A 1 204 ? 21.423 -2.592 -8.899 1.00 85.94 204 ASN A O 1
ATOM 1611 N N . PRO A 1 205 ? 20.528 -1.832 -10.823 1.00 89.56 205 PRO A N 1
ATOM 1612 C CA . PRO A 1 205 ? 19.304 -1.347 -10.194 1.00 89.56 205 PRO A CA 1
ATOM 1613 C C . PRO A 1 205 ? 18.462 -2.470 -9.568 1.00 89.56 205 PRO A C 1
ATOM 1615 O O . PRO A 1 205 ? 17.751 -2.224 -8.593 1.00 89.56 205 PRO A O 1
ATOM 1618 N N . PHE A 1 206 ? 18.547 -3.707 -10.073 1.00 90.50 206 PHE A N 1
ATOM 1619 C CA . PHE A 1 206 ? 17.803 -4.844 -9.519 1.00 90.50 206 PHE A CA 1
ATOM 1620 C C . PHE A 1 206 ? 18.424 -5.345 -8.215 1.00 90.50 206 PHE A C 1
ATOM 1622 O O . PHE A 1 206 ? 17.696 -5.562 -7.245 1.00 90.50 206 PHE A O 1
ATOM 1629 N N . SER A 1 207 ? 19.753 -5.442 -8.156 1.00 88.81 207 SER A N 1
ATOM 1630 C CA . SER A 1 207 ? 20.473 -5.762 -6.918 1.00 88.81 207 SER A CA 1
ATOM 1631 C C . SER A 1 207 ? 20.285 -4.671 -5.866 1.00 88.81 207 SER A C 1
ATOM 1633 O O . SER A 1 207 ? 20.025 -4.968 -4.698 1.00 88.81 207 SER A O 1
ATOM 1635 N N . TYR A 1 208 ? 20.322 -3.398 -6.276 1.00 91.31 208 TYR A N 1
ATOM 1636 C CA . TYR A 1 208 ? 20.003 -2.283 -5.388 1.00 91.31 208 TYR A CA 1
ATOM 1637 C C . TYR A 1 208 ? 18.581 -2.404 -4.824 1.00 91.31 208 TYR A C 1
ATOM 1639 O O . TYR A 1 208 ? 18.387 -2.305 -3.612 1.00 91.31 208 TYR A O 1
ATOM 1647 N N . LEU A 1 209 ? 17.586 -2.675 -5.678 1.00 93.25 209 LEU A N 1
ATOM 1648 C CA . LEU A 1 209 ? 16.197 -2.846 -5.251 1.00 93.25 209 LEU A CA 1
ATOM 1649 C C . LEU A 1 209 ? 16.032 -4.038 -4.302 1.00 93.25 209 LEU A C 1
ATOM 1651 O O . LEU A 1 209 ? 15.307 -3.933 -3.311 1.00 93.25 209 LEU A O 1
ATOM 1655 N N . TRP A 1 210 ? 16.711 -5.153 -4.578 1.00 93.56 210 TRP A N 1
ATOM 1656 C CA . TRP A 1 210 ? 16.730 -6.317 -3.698 1.00 93.56 210 TRP A CA 1
ATOM 1657 C C . TRP A 1 210 ? 17.247 -5.956 -2.304 1.00 93.56 210 TRP A C 1
ATOM 1659 O O . TRP A 1 210 ? 16.578 -6.229 -1.304 1.00 93.56 210 TRP A O 1
ATOM 1669 N N . ILE A 1 211 ? 18.401 -5.293 -2.233 1.00 93.94 211 ILE A N 1
ATOM 1670 C CA . ILE A 1 211 ? 19.034 -4.919 -0.968 1.00 93.94 211 ILE A CA 1
ATOM 1671 C C . ILE A 1 211 ? 18.194 -3.894 -0.221 1.00 93.94 211 ILE A C 1
ATOM 1673 O O . ILE A 1 211 ? 17.909 -4.107 0.955 1.00 93.94 211 ILE A O 1
ATOM 1677 N N . ALA A 1 212 ? 17.711 -2.849 -0.895 1.00 94.50 212 ALA A N 1
ATOM 1678 C CA . ALA A 1 212 ? 16.818 -1.864 -0.295 1.00 94.50 212 ALA A CA 1
ATOM 1679 C C . ALA A 1 212 ? 15.565 -2.530 0.289 1.00 94.50 212 ALA A C 1
ATOM 1681 O O . ALA A 1 212 ? 15.151 -2.242 1.412 1.00 94.50 212 ALA A O 1
ATOM 1682 N N . ASN A 1 213 ? 14.984 -3.485 -0.436 1.00 95.88 213 ASN A N 1
ATOM 1683 C CA . ASN A 1 213 ? 13.822 -4.228 0.023 1.00 95.88 213 ASN A CA 1
ATOM 1684 C C . ASN A 1 213 ? 14.136 -5.138 1.228 1.00 95.88 213 ASN A C 1
ATOM 1686 O O . ASN A 1 213 ? 13.331 -5.216 2.159 1.00 95.88 213 ASN A O 1
ATOM 1690 N N . CYS A 1 214 ? 15.301 -5.791 1.241 1.00 95.75 214 CYS A N 1
ATOM 1691 C CA . CYS A 1 214 ? 15.798 -6.549 2.390 1.00 95.75 214 CYS A CA 1
ATOM 1692 C C . CYS A 1 214 ? 16.030 -5.644 3.608 1.00 95.75 214 CYS A C 1
ATOM 1694 O O . CYS A 1 214 ? 15.552 -5.964 4.694 1.00 95.75 214 CYS A O 1
ATOM 1696 N N . VAL A 1 215 ? 16.692 -4.498 3.436 1.00 96.75 215 VAL A N 1
ATOM 1697 C CA . VAL A 1 215 ? 16.935 -3.517 4.504 1.00 96.75 215 VAL A CA 1
ATOM 1698 C C . VAL A 1 215 ? 15.615 -3.031 5.096 1.00 96.75 215 VAL A C 1
ATOM 1700 O O . VAL A 1 215 ? 15.422 -3.126 6.306 1.00 96.75 215 VAL A O 1
ATOM 1703 N N . LEU A 1 216 ? 14.665 -2.602 4.260 1.00 96.88 216 LEU A N 1
ATOM 1704 C CA . LEU A 1 216 ? 13.348 -2.153 4.720 1.00 96.88 216 LEU A CA 1
ATOM 1705 C C . LEU A 1 216 ? 12.630 -3.231 5.533 1.00 96.88 216 LEU A C 1
ATOM 1707 O O . LEU A 1 216 ? 12.124 -2.957 6.622 1.00 96.88 216 LEU A O 1
ATOM 1711 N N . TYR A 1 217 ? 12.604 -4.468 5.032 1.00 96.81 217 TYR A N 1
ATOM 1712 C CA . TYR A 1 217 ? 11.994 -5.574 5.762 1.00 96.81 217 TYR A CA 1
ATOM 1713 C C . TYR A 1 217 ? 12.701 -5.821 7.102 1.00 96.81 217 TYR A C 1
ATOM 1715 O O . TYR A 1 217 ? 12.025 -6.011 8.114 1.00 96.81 217 TYR A O 1
ATOM 1723 N N . ALA A 1 218 ? 14.036 -5.813 7.127 1.00 97.25 218 ALA A N 1
ATOM 1724 C CA . ALA A 1 218 ? 14.818 -6.082 8.326 1.00 97.25 218 ALA A CA 1
ATOM 1725 C C . ALA A 1 218 ? 14.576 -5.032 9.418 1.00 97.25 218 ALA A C 1
ATOM 1727 O O . ALA A 1 218 ? 14.251 -5.407 10.546 1.00 97.25 218 ALA A O 1
ATOM 1728 N N . VAL A 1 219 ? 14.635 -3.740 9.070 1.00 97.19 219 VAL A N 1
ATOM 1729 C CA . VAL A 1 219 ? 14.416 -2.643 10.028 1.00 97.19 219 VAL A CA 1
ATOM 1730 C C . VAL A 1 219 ? 12.992 -2.645 10.565 1.00 97.19 219 VAL A C 1
ATOM 1732 O O . VAL A 1 219 ? 12.784 -2.585 11.777 1.00 97.19 219 VAL A O 1
ATOM 1735 N N . VAL A 1 220 ? 11.992 -2.783 9.690 1.00 95.75 220 VAL A N 1
ATOM 1736 C CA . VAL A 1 220 ? 10.589 -2.838 10.125 1.00 95.75 220 VAL A CA 1
ATOM 1737 C C . VAL A 1 220 ? 10.351 -4.057 11.012 1.00 95.75 220 VAL A C 1
ATOM 1739 O O . VAL A 1 220 ? 9.685 -3.954 12.038 1.00 95.75 220 VAL A O 1
ATOM 1742 N N . THR A 1 221 ? 10.915 -5.212 10.667 1.00 95.12 221 THR A N 1
ATOM 1743 C CA . THR A 1 221 ? 10.773 -6.423 11.481 1.00 95.12 221 THR A CA 1
ATOM 1744 C C . THR A 1 221 ? 11.404 -6.249 12.861 1.00 95.12 221 THR A C 1
ATOM 1746 O O . THR A 1 221 ? 10.754 -6.566 13.856 1.00 95.12 221 THR A O 1
ATOM 1749 N N . ALA A 1 222 ? 12.623 -5.711 12.937 1.00 95.56 222 ALA A N 1
ATOM 1750 C CA . ALA A 1 222 ? 13.295 -5.418 14.201 1.00 95.56 222 ALA A CA 1
ATOM 1751 C C . ALA A 1 222 ? 12.461 -4.463 15.069 1.00 95.56 222 ALA A C 1
ATOM 1753 O O . ALA A 1 222 ? 12.178 -4.766 16.227 1.00 95.56 222 ALA A O 1
ATOM 1754 N N . PHE A 1 223 ? 11.962 -3.377 14.475 1.00 95.12 223 PHE A N 1
ATOM 1755 C CA . PHE A 1 223 ? 11.092 -2.419 15.153 1.00 95.12 223 PHE A CA 1
ATOM 1756 C C . PHE A 1 223 ? 9.833 -3.084 15.729 1.00 95.12 223 PHE A C 1
ATOM 1758 O O . PHE A 1 223 ? 9.470 -2.863 16.886 1.00 95.12 223 PHE A O 1
ATOM 1765 N N . LEU A 1 224 ? 9.171 -3.942 14.947 1.00 93.56 224 LEU A N 1
ATOM 1766 C CA . LEU A 1 224 ? 7.966 -4.644 15.392 1.00 93.56 224 LEU A CA 1
ATOM 1767 C C . LEU A 1 224 ? 8.230 -5.617 16.543 1.00 93.56 224 LEU A C 1
ATOM 1769 O O . LEU A 1 224 ? 7.338 -5.830 17.369 1.00 93.56 224 LEU A O 1
ATOM 1773 N N . LEU A 1 225 ? 9.425 -6.208 16.592 1.00 92.19 225 LEU A N 1
ATOM 1774 C CA . LEU A 1 225 ? 9.857 -7.053 17.700 1.00 92.19 225 LEU A CA 1
ATOM 1775 C C . LEU A 1 225 ? 10.147 -6.214 18.950 1.00 92.19 225 LEU A C 1
ATOM 1777 O O . LEU A 1 225 ? 9.654 -6.558 20.021 1.00 92.19 225 LEU A O 1
ATOM 1781 N N . HIS A 1 226 ? 10.854 -5.089 18.813 1.00 91.38 226 HIS A N 1
ATOM 1782 C CA . HIS A 1 226 ? 11.154 -4.167 19.920 1.00 91.38 226 HIS A CA 1
ATOM 1783 C C . HIS A 1 226 ? 9.890 -3.574 20.549 1.00 91.38 226 HIS A C 1
ATOM 1785 O O . HIS A 1 226 ? 9.775 -3.510 21.769 1.00 91.38 226 HIS A O 1
ATOM 1791 N N . LYS A 1 227 ? 8.886 -3.218 19.737 1.00 89.56 227 LYS A N 1
ATOM 1792 C CA . LYS A 1 227 ? 7.575 -2.758 20.231 1.00 89.56 227 LYS A CA 1
ATOM 1793 C C . LYS A 1 227 ? 6.693 -3.879 20.793 1.00 89.56 227 LYS A C 1
ATOM 1795 O O . LYS A 1 227 ? 5.599 -3.604 21.282 1.00 89.56 227 LYS A O 1
ATOM 1800 N N . GLY A 1 228 ? 7.102 -5.144 20.671 1.00 88.06 228 GLY A N 1
ATOM 1801 C CA . GLY A 1 228 ? 6.305 -6.302 21.087 1.00 88.06 228 GLY A CA 1
ATOM 1802 C C . GLY A 1 228 ? 5.043 -6.535 20.245 1.00 88.06 228 GLY A C 1
ATOM 1803 O O . GLY A 1 228 ? 4.159 -7.298 20.636 1.00 88.06 228 GLY A O 1
ATOM 1804 N N . TRP A 1 229 ? 4.929 -5.893 19.079 1.00 89.44 229 TRP A N 1
ATOM 1805 C CA . TRP A 1 229 ? 3.763 -6.011 18.191 1.00 89.44 229 TRP A CA 1
ATOM 1806 C C . TRP A 1 229 ? 3.759 -7.315 17.396 1.00 89.44 229 TRP A C 1
ATOM 1808 O O . TRP A 1 229 ? 2.716 -7.754 16.900 1.00 89.44 229 TRP A O 1
ATOM 1818 N N . LYS A 1 230 ? 4.929 -7.941 17.265 1.00 89.12 230 LYS A N 1
ATOM 1819 C CA . LYS A 1 230 ? 5.112 -9.268 16.683 1.00 89.12 230 LYS A CA 1
ATOM 1820 C C . LYS A 1 230 ? 6.001 -10.091 17.602 1.00 89.12 230 LYS A C 1
ATOM 1822 O O . LYS A 1 230 ? 6.786 -9.557 18.375 1.00 89.12 230 LYS A O 1
ATOM 1827 N N . LYS A 1 231 ? 5.872 -11.413 17.507 1.00 83.81 231 LYS A N 1
ATOM 1828 C CA . LYS A 1 231 ? 6.737 -12.359 18.212 1.00 83.81 231 LYS A CA 1
ATOM 1829 C C . LYS A 1 231 ? 7.547 -13.134 17.192 1.00 83.81 231 LYS A C 1
ATOM 1831 O O . LYS A 1 231 ? 6.986 -13.633 16.213 1.00 83.81 231 LYS A O 1
ATOM 1836 N N . ASN A 1 232 ? 8.840 -13.278 17.447 1.00 70.12 232 ASN A N 1
ATOM 1837 C CA . ASN A 1 232 ? 9.671 -14.171 16.664 1.00 70.12 232 ASN A CA 1
ATOM 1838 C C . ASN A 1 232 ? 9.334 -15.616 17.059 1.00 70.12 232 ASN A C 1
ATOM 1840 O O . ASN A 1 232 ? 9.744 -16.100 18.116 1.00 70.12 232 ASN A O 1
ATOM 1844 N N . LYS A 1 233 ? 8.557 -16.312 16.221 1.00 62.44 233 LYS A N 1
ATOM 1845 C CA . LYS A 1 233 ? 8.174 -17.713 16.464 1.00 62.44 233 LYS A CA 1
ATOM 1846 C C . LYS A 1 233 ? 9.400 -18.638 16.582 1.00 62.44 233 LYS A C 1
ATOM 1848 O O . LYS A 1 233 ? 9.293 -19.680 17.218 1.00 62.44 233 LYS A O 1
ATOM 1853 N N . GLY A 1 234 ? 10.561 -18.233 16.051 1.00 54.56 234 GLY A N 1
ATOM 1854 C CA . GLY A 1 234 ? 11.827 -18.965 16.166 1.00 54.56 234 GLY A CA 1
ATOM 1855 C C . GLY A 1 234 ? 12.566 -18.806 17.505 1.00 54.56 234 GLY A C 1
ATOM 1856 O O . GLY A 1 234 ? 13.406 -19.642 17.826 1.00 54.56 234 GLY A O 1
ATOM 1857 N N . GLN A 1 235 ? 12.254 -17.786 18.318 1.00 46.81 235 GLN A N 1
ATOM 1858 C CA . GLN A 1 235 ? 12.881 -17.585 19.639 1.00 46.81 235 GLN A CA 1
ATOM 1859 C C . GLN A 1 235 ? 12.038 -18.096 20.812 1.00 46.81 235 GLN A C 1
ATOM 1861 O O . GLN A 1 235 ? 12.611 -18.452 21.841 1.00 46.81 235 GLN A O 1
ATOM 1866 N N . ILE A 1 236 ? 10.714 -18.243 20.653 1.00 40.78 236 ILE A N 1
ATOM 1867 C CA . ILE A 1 236 ? 9.854 -18.827 21.704 1.00 40.78 236 ILE A CA 1
ATOM 1868 C C . ILE A 1 236 ? 10.295 -20.265 22.043 1.00 40.78 236 ILE A C 1
ATOM 1870 O O . ILE A 1 236 ? 10.213 -20.677 23.196 1.00 40.78 236 ILE A O 1
ATOM 1874 N N . ILE A 1 237 ? 10.865 -21.002 21.081 1.00 38.72 237 ILE A N 1
ATOM 1875 C CA . ILE A 1 237 ? 11.359 -22.370 21.309 1.00 38.72 237 ILE A CA 1
ATOM 1876 C C . ILE A 1 237 ? 12.707 -22.392 22.055 1.00 38.72 237 ILE A C 1
ATOM 1878 O O . ILE A 1 237 ? 12.984 -23.363 22.751 1.00 38.72 237 ILE A O 1
ATOM 1882 N N . ARG A 1 238 ? 13.528 -21.330 21.990 1.00 37.00 238 ARG A N 1
ATOM 1883 C CA . ARG A 1 238 ? 14.840 -21.278 22.675 1.00 37.00 238 ARG A CA 1
ATOM 1884 C C . ARG A 1 238 ? 14.784 -20.722 24.101 1.00 37.00 238 ARG A C 1
ATOM 1886 O O . ARG A 1 238 ? 15.683 -21.016 24.880 1.00 37.00 238 ARG A O 1
ATOM 1893 N N . GLN A 1 239 ? 13.749 -19.957 24.459 1.00 35.59 239 GLN A N 1
ATOM 1894 C CA . GLN A 1 239 ? 13.543 -19.522 25.850 1.00 35.59 239 GLN A CA 1
ATOM 1895 C C . GLN A 1 239 ? 12.830 -20.596 26.687 1.00 35.59 239 GLN A C 1
ATOM 1897 O O . GLN A 1 239 ? 13.274 -20.880 27.794 1.00 35.59 239 GLN A O 1
ATOM 1902 N N . PHE A 1 240 ? 11.846 -21.313 26.127 1.00 35.88 240 PHE A N 1
ATOM 1903 C CA . PHE A 1 240 ? 11.169 -22.410 26.842 1.00 35.88 240 PHE A CA 1
ATOM 1904 C C . PHE A 1 240 ? 12.019 -23.680 27.042 1.00 35.88 240 PHE A C 1
ATOM 1906 O O . PHE A 1 240 ? 11.648 -24.532 27.845 1.00 35.88 240 PHE A O 1
ATOM 1913 N N . THR A 1 241 ? 13.152 -23.817 26.345 1.00 36.12 241 THR A N 1
ATOM 1914 C CA . THR A 1 241 ? 14.103 -24.930 26.543 1.00 36.12 241 THR A CA 1
ATOM 1915 C C . THR A 1 241 ? 15.316 -24.564 27.399 1.00 36.12 241 THR A C 1
ATOM 1917 O O . THR A 1 241 ? 15.959 -25.466 27.916 1.00 36.12 241 THR A O 1
ATOM 1920 N N . ARG A 1 242 ? 15.617 -23.277 27.639 1.00 35.34 242 ARG A N 1
ATOM 1921 C CA . ARG A 1 242 ? 16.720 -22.887 28.543 1.00 35.34 242 ARG A CA 1
ATOM 1922 C C . ARG A 1 242 ? 16.316 -22.776 30.012 1.00 35.34 242 ARG A C 1
ATOM 1924 O O . ARG A 1 242 ? 17.166 -22.985 30.867 1.00 35.34 242 ARG A O 1
ATOM 1931 N N . GLU A 1 243 ? 15.043 -22.531 30.319 1.00 37.84 243 GLU A N 1
ATOM 1932 C CA . GLU A 1 243 ? 14.573 -22.479 31.715 1.00 37.84 243 GLU A CA 1
ATOM 1933 C C . GLU A 1 243 ? 14.293 -23.861 32.331 1.00 37.84 243 GLU A C 1
ATOM 1935 O O . GLU A 1 243 ? 14.240 -23.977 33.552 1.00 37.84 243 GLU A O 1
ATOM 1940 N N . LYS A 1 244 ? 14.169 -24.931 31.529 1.00 39.72 244 LYS A N 1
ATOM 1941 C CA . LYS A 1 244 ? 13.993 -26.296 32.063 1.00 39.72 244 LYS A CA 1
ATOM 1942 C C . LYS A 1 244 ? 15.288 -27.076 32.294 1.00 39.72 244 LYS A C 1
ATOM 1944 O O . LYS A 1 244 ? 15.269 -27.994 33.107 1.00 39.72 244 LYS A O 1
ATOM 1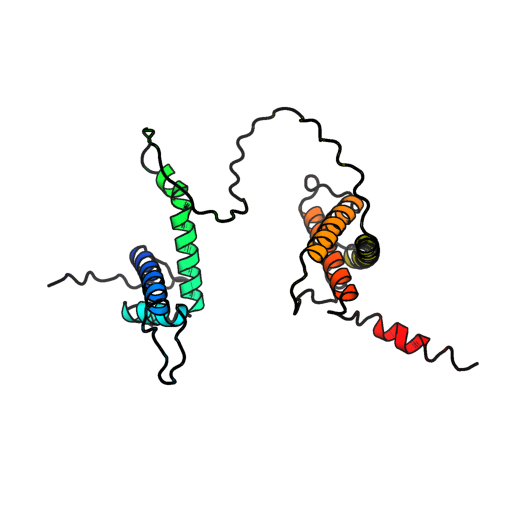949 N N . ASP A 1 245 ? 16.401 -26.673 31.684 1.00 45.09 245 ASP A N 1
ATOM 1950 C CA . ASP A 1 245 ? 17.673 -27.403 31.798 1.00 45.09 245 ASP A CA 1
ATOM 1951 C C . ASP A 1 245 ? 18.651 -26.805 32.831 1.00 45.09 245 ASP A C 1
ATOM 1953 O O . ASP A 1 245 ? 19.717 -27.370 33.059 1.00 45.09 245 ASP A O 1
ATOM 1957 N N . GLN A 1 246 ? 18.297 -25.699 33.504 1.00 44.44 246 GLN A N 1
ATOM 1958 C CA . GLN A 1 246 ? 19.129 -25.080 34.557 1.00 44.44 246 GLN A CA 1
ATOM 1959 C C . GLN A 1 246 ? 18.559 -25.181 35.985 1.00 44.44 246 GLN A C 1
ATOM 1961 O O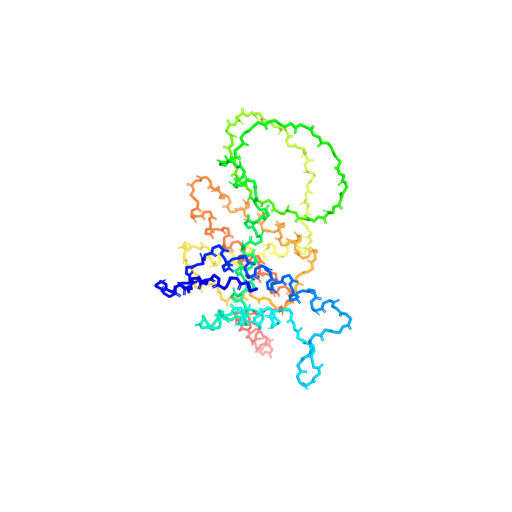 . GLN A 1 246 ? 19.152 -24.640 36.911 1.00 44.44 246 GLN A O 1
ATOM 1966 N N . SER A 1 247 ? 17.462 -25.917 36.201 1.00 45.62 247 SER A N 1
ATOM 1967 C CA . SER A 1 247 ? 16.912 -26.187 37.547 1.00 45.62 247 SER A CA 1
ATOM 1968 C C . SER A 1 247 ? 16.995 -27.667 37.953 1.00 45.62 247 SER A C 1
ATOM 1970 O O . SER A 1 247 ? 16.216 -28.136 38.784 1.00 45.62 247 SER A O 1
ATOM 1972 N N . GLY A 1 248 ? 17.918 -28.428 37.368 1.00 46.44 248 GLY A N 1
ATOM 1973 C CA . GLY A 1 248 ? 18.036 -29.854 37.653 1.00 46.44 248 GLY A CA 1
ATOM 1974 C C . GLY A 1 248 ? 19.415 -30.412 37.356 1.00 46.44 248 GLY A C 1
ATOM 1975 O O . GLY A 1 248 ? 19.540 -31.217 36.437 1.00 46.44 248 GLY A O 1
ATOM 1976 N N . LYS A 1 249 ? 20.420 -29.978 38.122 1.00 37.28 249 LYS A N 1
ATOM 1977 C CA . LYS A 1 249 ? 21.569 -30.779 38.580 1.00 37.28 249 LYS A CA 1
ATOM 1978 C C . LYS A 1 249 ? 22.437 -29.976 39.536 1.00 37.28 249 LYS A C 1
ATOM 1980 O O . LYS A 1 249 ? 22.713 -28.803 39.216 1.00 37.28 249 LYS A O 1
#

Radius of gyration: 27.87 Å; chains: 1; bounding box: 69×70×66 Å

Foldseek 3Di:
DDDPDPPPQFDQDPNDTPDDPVLLVQLLVLLVVLVCLQPDPHHDDDPVRHGDHSLRSSVVSSVVVVNVVVVDHSVRSVVSNVVSVVVVVVCVVVVVVDDDDDDDDDDDDDDDDDDDDDDDDDDDDDDDDDDDDDDDPPDQDPVLVQLLVQLVVQLVQQLPDQPDCPSLPDDLDFPDDDDPVLVVSLVVSLVVVLVVVVDDCPPPVSSSVRSSVSSNSSSSVSSCVVVVRDDDPVCVVVVVVVVVPPPDD